Protein AF-A0A933NEB9-F1 (afdb_monomer)

Solvent-accessible surface area (backbone atoms only — not comparable to full-atom values): 10317 Å² total; per-residue (Å²): 133,80,69,82,83,65,54,50,50,36,37,42,33,37,41,67,60,67,25,75,85,42,69,72,54,5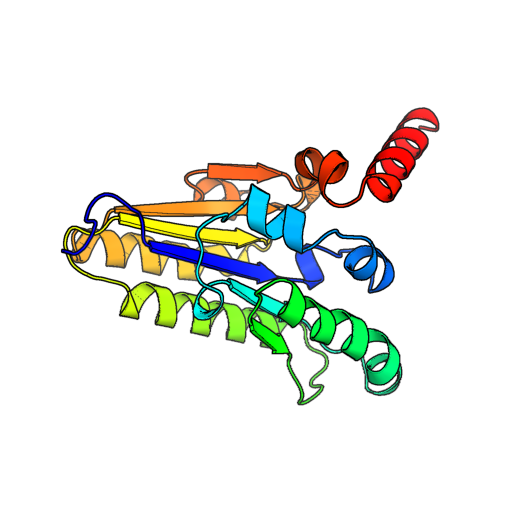0,64,57,40,40,54,49,56,46,42,48,74,76,45,69,85,45,51,39,95,37,24,39,36,41,37,77,50,56,66,81,87,44,36,81,68,48,46,63,58,53,59,54,41,43,82,51,45,32,41,76,45,63,55,83,82,62,77,82,48,73,66,60,52,52,51,50,51,50,52,50,53,50,51,58,53,58,74,65,66,48,70,73,39,42,32,36,43,34,39,32,44,21,60,53,80,56,38,62,62,49,52,53,48,52,58,48,26,60,76,50,55,29,52,71,42,38,33,35,29,21,41,76,92,56,45,30,71,67,35,58,72,69,35,78,39,79,44,46,46,75,78,44,26,68,74,24,24,50,68,60,36,54,56,53,53,55,60,62,74,77,108

Sequence (187 aa):
MHDDNNPTLLLFVDIPNVGGRGITDIERINWSTFKQKLAPSCPTRHCRVYCTLPKQYYFKEAWPIYANLTVNGFTVVCDREGFGKSKDIDNLMITDLLDDTIVGFDSGKKMTLIIVSGDRDFTAPLRVLKAKAERHQIQLKIKVVSWKEQLSKVLKEMADEIVYLDTLLKFIDPTGYELSKNKKKNK

Radius of gyration: 16.81 Å; Cα contacts (8 Å, |Δi|>4): 295; chains: 1; bounding box: 44×41×48 Å

Foldseek 3Di:
DPPLPDAQEAAEEECCQLQVPDQVSLQLFPLLLVCCVQPVPHALVRAEYQDEQAAPVCNVVRVVSQVCNVVSSHDYHYDPVRPVDSVVSVVVSLVCLLVVLVVPLDASGEHEYEYEHQDPVSLVSLVVSVVVCVVRNYHYAYEYEGAPVSHDPSVVVSHPHYHYVLVCCCPTRVPVNVVVVVVVVVD

Structure (mmCIF, N/CA/C/O backbone):
data_AF-A0A933NEB9-F1
#
_entry.id   AF-A0A933NEB9-F1
#
loop_
_atom_site.group_PDB
_atom_site.id
_atom_site.type_symbol
_atom_site.label_atom_id
_atom_site.label_alt_id
_atom_site.label_comp_id
_atom_site.label_asym_id
_atom_site.label_entity_id
_atom_site.label_seq_id
_atom_site.pdbx_PDB_ins_code
_atom_site.Cartn_x
_atom_site.Cartn_y
_atom_site.Cartn_z
_atom_site.occupancy
_atom_site.B_iso_or_equiv
_atom_site.auth_seq_id
_atom_site.auth_comp_id
_atom_site.auth_asym_id
_atom_site.auth_atom_id
_atom_site.pdbx_PDB_model_num
ATOM 1 N N . MET A 1 1 ? -6.734 -21.383 19.744 1.00 37.47 1 MET A N 1
ATOM 2 C CA . MET A 1 1 ? -6.352 -20.148 20.458 1.00 37.47 1 MET A CA 1
ATOM 3 C C . MET A 1 1 ? -6.102 -19.089 19.402 1.00 37.47 1 MET A C 1
ATOM 5 O O . MET A 1 1 ? -5.134 -19.221 18.665 1.00 37.47 1 MET A O 1
ATOM 9 N N . HIS A 1 2 ? -7.032 -18.148 19.225 1.00 42.78 2 HIS A N 1
ATOM 10 C CA . HIS A 1 2 ? -6.803 -16.994 18.359 1.00 42.78 2 HIS A CA 1
ATOM 11 C C . HIS A 1 2 ? -5.904 -16.022 19.122 1.00 42.78 2 HIS A C 1
ATOM 13 O O . HIS A 1 2 ? -6.160 -15.719 20.282 1.00 42.78 2 HIS A O 1
ATOM 19 N N . ASP A 1 3 ? -4.794 -15.638 18.506 1.00 47.75 3 ASP A N 1
ATOM 20 C CA . ASP A 1 3 ? -3.855 -14.680 19.073 1.00 47.75 3 ASP A CA 1
ATOM 21 C C . ASP A 1 3 ? -4.452 -13.274 18.925 1.00 47.75 3 ASP A C 1
ATOM 23 O O . ASP A 1 3 ? -4.198 -12.572 17.946 1.00 47.75 3 ASP A O 1
ATOM 27 N N . ASP A 1 4 ? -5.309 -12.896 19.876 1.00 53.56 4 ASP A N 1
ATOM 28 C CA . ASP A 1 4 ? -6.059 -11.629 19.894 1.00 53.56 4 ASP A CA 1
ATOM 29 C C . ASP A 1 4 ? -5.155 -10.378 19.974 1.00 53.56 4 ASP A C 1
ATOM 31 O O . ASP A 1 4 ? -5.634 -9.244 19.920 1.00 53.56 4 ASP A O 1
ATOM 35 N N . ASN A 1 5 ? -3.832 -10.557 20.061 1.00 60.47 5 ASN A N 1
ATOM 36 C CA . ASN A 1 5 ? -2.862 -9.467 20.115 1.00 60.47 5 ASN A CA 1
ATOM 37 C C . ASN A 1 5 ? -2.246 -9.088 18.765 1.00 60.47 5 ASN A C 1
ATOM 39 O O . ASN A 1 5 ? -1.689 -7.990 18.661 1.00 60.47 5 ASN A O 1
ATOM 43 N N . ASN A 1 6 ? -2.347 -9.932 17.734 1.00 68.25 6 ASN A N 1
ATOM 44 C CA . ASN A 1 6 ? -1.745 -9.636 16.436 1.00 68.25 6 ASN A CA 1
ATOM 45 C C . ASN A 1 6 ? -2.755 -8.957 15.494 1.00 68.25 6 ASN A C 1
ATOM 47 O O . ASN A 1 6 ? -3.802 -9.535 15.193 1.00 68.25 6 ASN A O 1
ATOM 51 N N . PRO A 1 7 ? -2.474 -7.731 15.006 1.00 80.44 7 PRO A N 1
ATOM 52 C CA . PRO A 1 7 ? -3.399 -7.035 14.127 1.00 80.44 7 PRO A CA 1
ATOM 53 C C . PRO A 1 7 ? -3.537 -7.773 12.794 1.00 80.44 7 PRO A C 1
ATOM 55 O O . PRO A 1 7 ? -2.548 -8.229 12.216 1.00 80.44 7 PRO A O 1
ATOM 58 N N . THR A 1 8 ? -4.756 -7.820 12.256 1.00 87.69 8 THR A N 1
ATOM 59 C CA . THR A 1 8 ? -4.964 -8.254 10.870 1.00 87.69 8 THR A CA 1
ATOM 60 C C . THR A 1 8 ? -4.276 -7.255 9.949 1.00 87.69 8 THR A C 1
ATOM 62 O O . THR A 1 8 ? -4.598 -6.069 9.969 1.00 87.69 8 THR A O 1
ATOM 65 N N . LEU A 1 9 ? -3.307 -7.724 9.165 1.00 90.62 9 LEU A N 1
ATOM 66 C CA . LEU A 1 9 ? -2.589 -6.902 8.198 1.00 90.62 9 LEU A CA 1
ATOM 67 C C . LEU A 1 9 ? -3.216 -7.066 6.818 1.00 90.62 9 LEU A C 1
ATOM 69 O O . LEU A 1 9 ? -3.442 -8.195 6.376 1.00 90.62 9 LEU A O 1
ATOM 73 N N . LEU A 1 10 ? -3.444 -5.936 6.155 1.00 93.62 10 LEU A N 1
ATOM 74 C CA . LEU A 1 10 ? -3.826 -5.851 4.752 1.00 93.62 10 LEU A CA 1
ATOM 75 C C . LEU A 1 10 ? -2.845 -4.916 4.040 1.00 93.62 10 LEU A C 1
ATOM 77 O O . LEU A 1 10 ? -2.546 -3.836 4.547 1.00 93.62 10 LEU A O 1
ATOM 81 N N . LEU A 1 11 ? -2.323 -5.328 2.889 1.00 96.19 11 LEU A N 1
ATOM 82 C CA . LEU A 1 11 ? -1.369 -4.573 2.081 1.00 96.19 11 LEU A CA 1
ATOM 83 C C . LEU A 1 11 ? -1.883 -4.478 0.645 1.00 96.19 11 LEU A C 1
ATOM 85 O O . LEU A 1 11 ? -1.942 -5.485 -0.057 1.00 96.19 11 LEU A O 1
ATOM 89 N N . PHE A 1 12 ? -2.181 -3.259 0.210 1.00 96.62 12 PHE A N 1
ATOM 90 C CA . PHE A 1 12 ? -2.600 -2.943 -1.151 1.00 96.62 12 PHE A CA 1
ATOM 91 C C . PHE A 1 12 ? -1.550 -2.048 -1.799 1.00 96.62 12 PHE A C 1
ATOM 93 O O . PHE A 1 12 ? -1.219 -0.987 -1.267 1.00 96.62 12 PHE A O 1
ATOM 100 N N . VAL A 1 13 ? -1.003 -2.487 -2.928 1.00 95.31 13 VAL A N 1
ATOM 101 C CA . VAL A 1 13 ? 0.083 -1.796 -3.624 1.00 95.31 13 VAL A CA 1
ATOM 102 C C . VAL A 1 13 ? -0.379 -1.341 -4.996 1.00 95.31 13 VAL A C 1
ATOM 104 O O . VAL A 1 13 ? -0.668 -2.166 -5.855 1.00 95.31 13 VAL A O 1
ATOM 107 N N . ASP A 1 14 ? -0.374 -0.035 -5.212 1.00 92.00 14 ASP A N 1
ATOM 108 C CA . ASP A 1 14 ? -0.658 0.597 -6.494 1.00 92.00 14 ASP A CA 1
ATOM 109 C C . ASP A 1 14 ? 0.653 0.725 -7.285 1.00 92.00 14 ASP A C 1
ATOM 111 O O . ASP A 1 14 ? 1.472 1.622 -7.062 1.00 92.00 14 ASP A O 1
ATOM 115 N N . ILE A 1 15 ? 0.913 -0.244 -8.167 1.00 89.06 15 ILE A N 1
ATOM 116 C CA . ILE A 1 15 ? 2.183 -0.344 -8.895 1.00 89.06 15 ILE A CA 1
ATOM 117 C C . ILE A 1 15 ? 2.476 0.904 -9.748 1.00 89.06 15 ILE A C 1
ATOM 119 O O . ILE A 1 15 ? 3.625 1.358 -9.702 1.00 89.06 15 ILE A O 1
ATOM 123 N N . PRO A 1 16 ? 1.511 1.500 -10.479 1.00 83.88 16 PRO A N 1
ATOM 124 C CA . PRO A 1 16 ? 1.712 2.780 -11.162 1.00 83.88 16 PRO A CA 1
ATOM 125 C C . PRO A 1 16 ? 2.257 3.898 -10.263 1.00 83.88 16 PRO A C 1
ATOM 127 O O . PRO A 1 16 ? 3.164 4.625 -10.677 1.00 83.88 16 PRO A O 1
ATOM 130 N N . ASN A 1 17 ? 1.763 4.003 -9.026 1.00 83.06 17 ASN A N 1
ATOM 131 C CA . ASN A 1 17 ? 2.212 5.014 -8.063 1.00 83.06 17 ASN A CA 1
ATOM 132 C C . ASN A 1 17 ? 3.506 4.632 -7.316 1.00 83.06 17 ASN A C 1
ATOM 134 O O . ASN A 1 17 ? 4.169 5.491 -6.735 1.00 83.06 17 ASN A O 1
ATOM 138 N N . VAL A 1 18 ? 3.935 3.367 -7.359 1.00 81.88 18 VAL A N 1
ATOM 139 C CA . VAL A 1 18 ? 5.242 2.939 -6.824 1.00 81.88 18 VAL A CA 1
ATOM 140 C C . VAL A 1 18 ? 6.344 3.088 -7.865 1.00 81.88 18 VAL A C 1
ATOM 142 O O . VAL A 1 18 ? 7.371 3.715 -7.607 1.00 81.88 18 VAL A O 1
ATOM 145 N N . GLY A 1 19 ? 6.134 2.525 -9.050 1.00 67.44 19 GLY A N 1
ATOM 146 C CA . GLY A 1 19 ? 7.122 2.417 -10.116 1.00 67.44 19 GLY A CA 1
ATOM 147 C C . GLY A 1 19 ? 7.123 3.597 -11.075 1.00 67.44 19 GLY A C 1
ATOM 148 O O . GLY A 1 19 ? 7.352 3.365 -12.256 1.00 67.44 19 GLY A O 1
ATOM 149 N N . GLY A 1 20 ? 6.842 4.819 -10.598 1.00 58.81 20 GLY A N 1
ATOM 150 C CA . GLY A 1 20 ? 6.491 6.039 -11.353 1.00 58.81 20 GLY A CA 1
ATOM 151 C C . GLY A 1 20 ? 7.429 6.530 -12.476 1.00 58.81 20 GLY A C 1
ATOM 152 O O . GLY A 1 20 ? 7.393 7.708 -12.824 1.00 58.81 20 GLY A O 1
ATOM 153 N N . ARG A 1 21 ? 8.289 5.676 -13.042 1.00 58.12 21 ARG A N 1
ATOM 154 C CA . ARG A 1 21 ? 9.118 5.904 -14.237 1.00 58.12 21 ARG A CA 1
ATOM 155 C C . ARG A 1 21 ? 9.131 4.725 -15.222 1.00 58.12 21 ARG A C 1
ATOM 157 O O . ARG A 1 21 ? 9.853 4.792 -16.212 1.00 58.12 21 ARG A O 1
ATOM 164 N N . GLY A 1 22 ? 8.341 3.674 -14.984 1.00 71.44 22 GLY A N 1
ATOM 165 C CA . GLY A 1 22 ? 8.155 2.556 -15.911 1.00 71.44 22 GLY A CA 1
ATOM 166 C C . GLY A 1 22 ? 8.569 1.192 -15.357 1.00 71.44 22 GLY A C 1
ATOM 167 O O . GLY A 1 22 ? 8.975 1.040 -14.208 1.00 71.44 22 GLY A O 1
ATOM 168 N N . ILE A 1 23 ? 8.461 0.182 -16.219 1.00 79.12 23 ILE A N 1
ATOM 169 C CA . ILE A 1 23 ? 8.641 -1.239 -15.893 1.00 79.12 23 ILE A CA 1
ATOM 170 C C . ILE A 1 23 ? 10.032 -1.546 -15.309 1.00 79.12 23 ILE A C 1
ATOM 172 O O . ILE A 1 23 ? 10.140 -2.323 -14.365 1.00 79.12 23 ILE A O 1
ATOM 1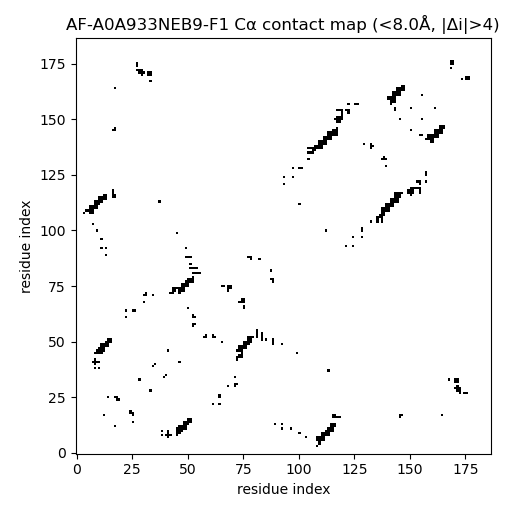76 N N . THR A 1 24 ? 11.085 -0.882 -15.790 1.00 80.75 24 THR A N 1
ATOM 177 C CA . THR A 1 24 ? 12.458 -1.072 -15.291 1.00 80.75 24 THR A CA 1
ATOM 178 C C . THR A 1 24 ? 12.611 -0.686 -13.819 1.00 80.75 24 THR A C 1
ATOM 180 O O . THR A 1 24 ? 13.398 -1.291 -13.100 1.00 80.75 24 THR A O 1
ATOM 183 N N . ASP A 1 25 ? 11.873 0.316 -13.339 1.00 80.38 25 ASP A N 1
ATOM 184 C CA . ASP A 1 25 ? 11.923 0.702 -11.925 1.00 80.38 25 ASP A CA 1
ATOM 185 C C . ASP A 1 25 ? 11.245 -0.356 -11.048 1.00 80.38 25 ASP A C 1
ATOM 187 O O . ASP A 1 25 ? 11.739 -0.674 -9.970 1.00 80.38 25 ASP A O 1
ATOM 191 N N . ILE A 1 26 ? 10.158 -0.949 -11.544 1.00 86.12 26 ILE A N 1
ATOM 192 C CA . ILE A 1 26 ? 9.431 -2.037 -10.879 1.00 86.12 26 ILE A CA 1
ATOM 193 C C . ILE A 1 26 ? 10.314 -3.285 -10.790 1.00 86.12 26 ILE A C 1
ATOM 195 O O . ILE A 1 26 ? 10.355 -3.927 -9.746 1.00 86.12 26 ILE A O 1
ATOM 199 N N . GLU A 1 27 ? 11.050 -3.607 -11.853 1.00 87.31 27 GLU A N 1
ATOM 200 C CA . GLU A 1 27 ? 11.962 -4.753 -11.894 1.00 87.31 27 GLU A CA 1
ATOM 201 C C . GLU A 1 27 ? 13.132 -4.623 -10.907 1.00 87.31 27 GLU A C 1
ATOM 203 O O . GLU A 1 27 ? 13.530 -5.609 -10.288 1.00 87.31 27 GLU A O 1
ATOM 208 N N . ARG A 1 28 ? 13.665 -3.409 -10.713 1.00 87.75 28 ARG A N 1
ATOM 209 C CA . ARG A 1 28 ? 14.776 -3.177 -9.773 1.00 87.75 28 ARG A CA 1
ATOM 210 C C . ARG A 1 28 ? 14.377 -3.298 -8.305 1.00 87.75 28 ARG A C 1
ATOM 212 O O . ARG A 1 28 ? 15.245 -3.545 -7.468 1.00 87.75 28 ARG A O 1
ATOM 219 N N . ILE A 1 29 ? 13.102 -3.093 -7.974 1.00 90.38 29 ILE A N 1
ATOM 220 C CA . ILE A 1 29 ? 12.637 -3.169 -6.589 1.00 90.38 29 ILE A CA 1
ATOM 221 C C . ILE A 1 29 ? 12.753 -4.613 -6.083 1.00 90.38 29 ILE A C 1
ATOM 223 O O . ILE A 1 29 ? 12.178 -5.552 -6.627 1.00 90.38 29 ILE A O 1
ATOM 227 N N . ASN A 1 30 ? 13.443 -4.791 -4.961 1.00 93.31 30 ASN A N 1
ATOM 228 C CA . ASN A 1 30 ? 13.426 -6.016 -4.180 1.00 93.31 30 ASN A CA 1
ATOM 229 C C . ASN A 1 30 ? 12.085 -6.127 -3.437 1.00 93.31 30 ASN A C 1
ATOM 231 O O . ASN A 1 30 ? 11.933 -5.668 -2.300 1.00 93.31 30 ASN A O 1
ATOM 235 N N . TRP A 1 31 ? 11.104 -6.740 -4.099 1.00 93.12 31 TRP A N 1
ATOM 236 C CA . TRP A 1 31 ? 9.726 -6.867 -3.616 1.00 93.12 31 TRP A CA 1
ATOM 237 C C . TRP A 1 31 ? 9.581 -7.715 -2.349 1.00 93.12 31 TRP A C 1
ATOM 239 O O . TRP A 1 31 ? 8.717 -7.427 -1.520 1.00 93.12 31 TRP A O 1
ATOM 249 N N . SER A 1 32 ? 10.456 -8.701 -2.141 1.00 93.06 32 SER A N 1
ATOM 250 C CA . SER A 1 32 ? 10.513 -9.460 -0.886 1.00 93.06 32 SER A CA 1
ATOM 251 C C . SER A 1 32 ? 10.909 -8.559 0.290 1.00 93.06 32 SER A C 1
ATOM 253 O O . SER A 1 32 ? 10.195 -8.482 1.292 1.00 93.06 32 SER A O 1
ATOM 255 N N . THR A 1 33 ? 11.984 -7.776 0.139 1.00 94.25 33 THR A N 1
ATOM 256 C CA . THR A 1 33 ? 12.427 -6.813 1.165 1.00 94.25 33 THR A CA 1
ATOM 257 C C . THR A 1 33 ? 11.390 -5.713 1.373 1.00 94.25 33 THR A C 1
ATOM 259 O O . THR A 1 33 ? 11.123 -5.316 2.508 1.00 94.25 33 THR A O 1
ATOM 262 N N . PHE A 1 34 ? 10.765 -5.242 0.291 1.00 94.50 34 PHE A N 1
ATOM 263 C CA . PHE A 1 34 ? 9.667 -4.283 0.341 1.00 94.50 34 PHE A CA 1
ATOM 264 C C . PHE A 1 34 ? 8.514 -4.792 1.216 1.00 94.50 34 PHE A C 1
ATOM 266 O O . PHE A 1 34 ? 8.130 -4.125 2.182 1.00 94.50 34 PHE A O 1
ATOM 273 N N . LYS A 1 35 ? 8.025 -6.010 0.945 1.00 94.06 35 LYS A N 1
ATOM 274 C CA . LYS A 1 35 ? 6.985 -6.661 1.749 1.00 94.06 35 LYS A CA 1
ATOM 275 C C . LYS A 1 35 ? 7.432 -6.838 3.197 1.00 94.06 35 LYS A C 1
ATOM 277 O O . LYS A 1 35 ? 6.690 -6.477 4.103 1.00 94.06 35 LYS A O 1
ATOM 282 N N . GLN A 1 36 ? 8.647 -7.329 3.431 1.00 93.31 36 GLN A N 1
ATOM 283 C CA . GLN A 1 36 ? 9.168 -7.573 4.777 1.00 93.31 36 GLN A CA 1
ATOM 284 C C . GLN A 1 36 ? 9.265 -6.289 5.615 1.00 93.31 36 GLN A C 1
ATOM 286 O O . GLN A 1 36 ? 8.999 -6.310 6.814 1.00 93.31 36 GLN A O 1
ATOM 291 N N . LYS A 1 37 ? 9.631 -5.157 5.004 1.00 93.44 37 LYS A N 1
ATOM 292 C CA . LYS A 1 37 ? 9.729 -3.864 5.699 1.00 93.44 37 LYS A CA 1
ATOM 293 C C . LYS A 1 37 ? 8.368 -3.256 6.025 1.00 93.44 37 LYS A C 1
ATOM 295 O O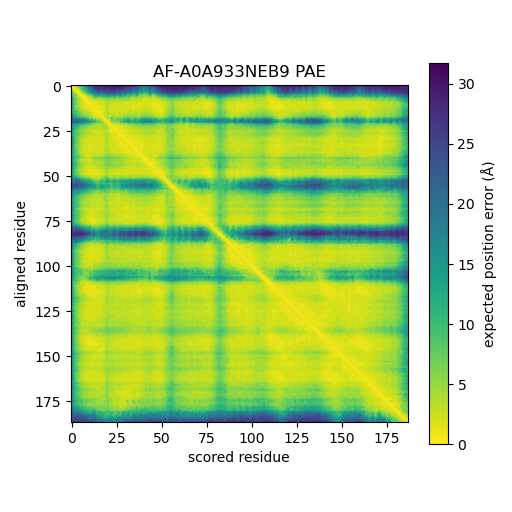 . LYS A 1 37 ? 8.258 -2.540 7.019 1.00 93.44 37 LYS A O 1
ATOM 300 N N . LEU A 1 38 ? 7.360 -3.499 5.192 1.00 93.25 38 LEU A N 1
ATOM 301 C CA . LEU A 1 38 ? 6.032 -2.914 5.371 1.00 93.25 38 LEU A CA 1
ATOM 302 C C . LEU A 1 38 ? 5.094 -3.807 6.183 1.00 93.25 38 LEU A C 1
ATOM 304 O O . LEU A 1 38 ? 4.373 -3.300 7.038 1.00 93.25 38 LEU A O 1
ATOM 308 N N . ALA A 1 39 ? 5.106 -5.110 5.912 1.00 92.00 39 ALA A N 1
ATOM 309 C CA . ALA A 1 39 ? 4.102 -6.063 6.366 1.00 92.00 39 ALA A CA 1
ATOM 310 C C . ALA A 1 39 ? 4.699 -7.487 6.549 1.00 92.00 39 ALA A C 1
ATOM 312 O O . ALA A 1 39 ? 4.274 -8.425 5.869 1.00 92.00 39 ALA A O 1
ATOM 313 N N . PRO A 1 40 ? 5.681 -7.684 7.457 1.00 88.62 40 PRO A N 1
ATOM 314 C CA . PRO A 1 40 ? 6.473 -8.921 7.561 1.00 88.62 40 PRO A CA 1
ATOM 315 C C . PRO A 1 40 ? 5.652 -10.185 7.851 1.00 88.62 40 PRO A C 1
ATOM 317 O O . PRO A 1 40 ? 6.028 -11.264 7.404 1.00 88.62 40 PRO A O 1
ATOM 320 N N . SER A 1 41 ? 4.522 -10.049 8.548 1.00 86.75 41 SER A N 1
ATOM 321 C CA . SER A 1 41 ? 3.638 -11.165 8.915 1.00 86.75 41 SER A CA 1
ATOM 322 C C . SER A 1 41 ? 2.337 -11.190 8.108 1.00 86.75 41 SER A C 1
ATOM 324 O O . SER A 1 41 ? 1.396 -11.887 8.480 1.00 86.75 41 SER A O 1
ATOM 326 N N . CYS A 1 42 ? 2.238 -10.402 7.033 1.00 86.00 42 CYS A N 1
ATOM 327 C CA . CYS A 1 42 ? 1.005 -10.304 6.260 1.00 86.00 42 CYS A CA 1
ATOM 328 C C . CYS A 1 42 ? 0.821 -11.537 5.352 1.00 86.00 42 CYS A C 1
ATOM 330 O O . CYS A 1 42 ? 1.686 -11.813 4.505 1.00 86.00 42 CYS A O 1
ATOM 332 N N . PRO A 1 43 ? -0.294 -12.285 5.491 1.00 85.88 43 PRO A N 1
ATOM 333 C CA . PRO A 1 43 ? -0.587 -13.425 4.629 1.00 85.88 43 PRO A CA 1
ATOM 334 C C . PRO A 1 43 ? -0.654 -13.016 3.154 1.00 85.88 43 PRO A C 1
ATOM 336 O O . PRO A 1 43 ? -1.163 -11.949 2.822 1.00 85.88 43 PRO A O 1
ATOM 339 N N . THR A 1 44 ? -0.211 -13.890 2.245 1.00 83.69 44 THR A N 1
ATOM 340 C CA . THR A 1 44 ? -0.210 -13.622 0.790 1.00 83.69 44 THR A CA 1
ATOM 341 C C . THR A 1 44 ? -1.580 -13.211 0.246 1.00 83.69 44 THR A C 1
ATOM 343 O O . THR A 1 44 ? -1.663 -12.304 -0.578 1.00 83.69 44 THR A O 1
ATOM 346 N N . ARG A 1 45 ? -2.667 -13.810 0.754 1.00 83.44 45 ARG A N 1
ATOM 347 C CA . ARG A 1 45 ? -4.045 -13.459 0.358 1.00 83.44 45 ARG A CA 1
ATOM 348 C C . ARG A 1 45 ? -4.443 -12.011 0.678 1.00 83.44 45 ARG A C 1
ATOM 350 O O . ARG A 1 45 ? -5.371 -11.494 0.072 1.00 83.44 45 ARG A O 1
ATOM 357 N N . HIS A 1 46 ? -3.742 -11.377 1.617 1.00 88.75 46 HIS A N 1
ATOM 358 C CA . HIS A 1 46 ? -3.953 -9.995 2.046 1.00 88.75 46 HIS A CA 1
ATOM 359 C C . HIS A 1 46 ? -2.860 -9.049 1.518 1.00 88.75 46 HIS A C 1
ATOM 361 O O . HIS A 1 46 ? -2.802 -7.893 1.921 1.00 88.75 46 HIS A O 1
ATOM 367 N N . CYS A 1 47 ? -1.957 -9.535 0.659 1.00 93.19 47 CYS A N 1
ATOM 368 C CA . CYS A 1 47 ? -0.925 -8.736 0.004 1.00 93.19 47 CYS A CA 1
ATOM 369 C C . CYS A 1 47 ? -1.251 -8.654 -1.482 1.00 93.19 47 CYS A C 1
ATOM 371 O O . CYS A 1 47 ? -0.897 -9.564 -2.229 1.00 93.19 47 CYS A O 1
ATOM 373 N N . ARG A 1 48 ? -1.925 -7.594 -1.918 1.00 94.88 48 ARG A N 1
ATOM 374 C CA . ARG A 1 48 ? -2.334 -7.414 -3.312 1.00 94.88 48 ARG A CA 1
ATOM 375 C C . ARG A 1 48 ? -1.509 -6.327 -3.985 1.00 94.88 48 ARG A C 1
ATOM 377 O O . ARG A 1 48 ? -1.261 -5.274 -3.401 1.00 94.88 48 ARG A O 1
ATOM 384 N N . VAL A 1 49 ? -1.077 -6.602 -5.211 1.00 93.69 49 VAL A N 1
ATOM 385 C CA . VAL A 1 49 ? -0.427 -5.631 -6.099 1.00 93.69 49 VAL A CA 1
ATOM 386 C C . VAL A 1 49 ? -1.323 -5.409 -7.305 1.00 93.69 49 VAL A C 1
ATOM 388 O O . VAL A 1 49 ? -1.781 -6.367 -7.925 1.00 93.69 49 VAL A O 1
ATOM 391 N N . TYR A 1 50 ? -1.571 -4.145 -7.610 1.00 91.31 50 TYR A N 1
ATOM 392 C CA . TYR A 1 50 ? -2.473 -3.694 -8.654 1.00 91.31 50 TYR A CA 1
ATOM 393 C C . TYR A 1 50 ? -1.645 -3.091 -9.772 1.00 91.31 50 TYR A C 1
ATOM 395 O O . TYR A 1 50 ? -0.975 -2.075 -9.579 1.00 91.31 50 TYR A O 1
ATOM 403 N N . CYS A 1 51 ? -1.664 -3.740 -10.931 1.00 86.56 51 CYS A N 1
ATOM 404 C CA . CYS A 1 51 ? -0.893 -3.322 -12.091 1.00 86.56 51 CYS A CA 1
ATOM 405 C C . CYS A 1 51 ? -1.829 -2.924 -13.230 1.00 86.56 51 CYS A C 1
ATOM 407 O O . CYS A 1 51 ? -2.802 -3.619 -13.529 1.00 86.56 51 CYS A O 1
ATOM 409 N N . THR A 1 52 ? -1.482 -1.853 -13.937 1.00 78.38 52 THR A N 1
ATOM 410 C CA . THR A 1 52 ? -2.051 -1.578 -15.255 1.00 78.38 52 THR A CA 1
ATOM 411 C C . THR A 1 52 ? -1.238 -2.321 -16.303 1.00 78.38 52 THR A C 1
ATOM 413 O O . THR A 1 52 ? -0.008 -2.248 -16.320 1.00 78.38 52 THR A O 1
ATOM 416 N N . LEU A 1 53 ? -1.910 -3.051 -17.194 1.00 68.62 53 LEU A N 1
ATOM 417 C CA . LEU A 1 53 ? -1.226 -3.568 -18.368 1.00 68.62 53 LEU A CA 1
ATOM 418 C C . LEU A 1 53 ? -1.078 -2.424 -19.380 1.00 68.62 53 LEU A C 1
ATOM 420 O O . LEU A 1 53 ? -2.071 -1.790 -19.748 1.00 68.62 53 LEU A O 1
ATOM 424 N N . PRO A 1 54 ? 0.146 -2.128 -19.841 1.00 61.88 54 PRO A N 1
ATOM 425 C CA . PRO A 1 54 ? 0.329 -1.204 -20.950 1.00 61.88 54 PRO A CA 1
ATOM 426 C C . PRO A 1 54 ? -0.319 -1.782 -22.223 1.00 61.88 54 PRO A C 1
ATOM 428 O O . PRO A 1 54 ? -0.611 -2.977 -22.292 1.00 61.88 54 PRO A O 1
ATOM 431 N N . LYS A 1 55 ? -0.559 -0.934 -23.239 1.00 60.69 55 LYS A N 1
ATOM 432 C CA . LYS A 1 55 ? -1.143 -1.338 -24.539 1.00 60.69 55 LYS A CA 1
ATOM 433 C C . LYS A 1 55 ? -0.553 -2.674 -25.024 1.00 60.69 55 LYS A C 1
ATOM 435 O O . LYS A 1 55 ? 0.634 -2.906 -24.821 1.00 60.69 55 LYS A O 1
ATOM 440 N N . GLN A 1 56 ? -1.352 -3.503 -25.708 1.00 55.56 56 GLN A N 1
ATOM 441 C CA . GLN A 1 56 ? -1.056 -4.911 -26.061 1.00 55.56 56 GLN A CA 1
ATOM 442 C C . GLN A 1 56 ? 0.404 -5.233 -26.453 1.00 55.56 56 GLN A C 1
ATOM 444 O O . GLN A 1 56 ? 0.904 -6.303 -26.118 1.00 55.56 56 GLN A O 1
AT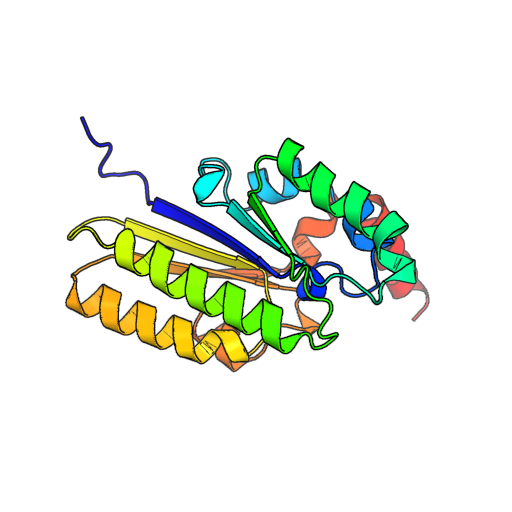OM 449 N N . TYR A 1 57 ? 1.111 -4.324 -27.129 1.00 51.31 57 TYR A N 1
ATOM 450 C CA . TYR A 1 57 ? 2.503 -4.503 -27.550 1.00 51.31 57 TYR A CA 1
ATOM 451 C C . TYR A 1 57 ? 3.534 -4.519 -26.406 1.00 51.31 57 TYR A C 1
ATOM 453 O O . TYR A 1 57 ? 4.568 -5.160 -26.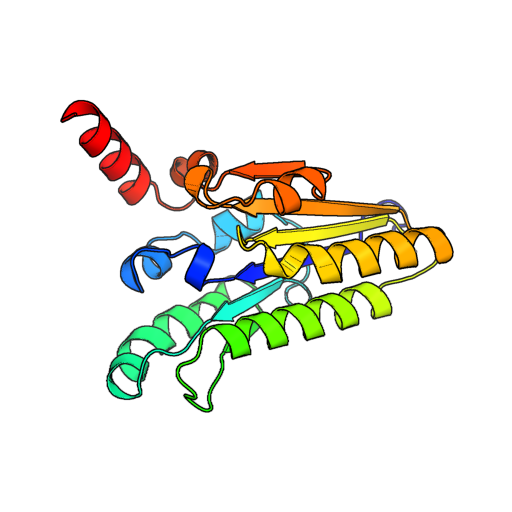547 1.00 51.31 57 TYR A O 1
ATOM 461 N N . TYR A 1 58 ? 3.240 -3.914 -25.256 1.00 64.62 58 TYR A N 1
ATOM 462 C CA . TYR A 1 58 ? 4.104 -3.940 -24.068 1.00 64.62 58 TYR A CA 1
ATOM 463 C C . TYR A 1 58 ? 3.757 -5.072 -23.087 1.00 64.62 58 TYR A C 1
ATOM 465 O O . TYR A 1 58 ? 4.466 -5.283 -22.103 1.00 64.62 58 TYR A O 1
ATOM 473 N N . PHE A 1 59 ? 2.676 -5.824 -23.332 1.00 70.81 59 PHE A N 1
ATOM 474 C CA . PHE A 1 59 ? 2.241 -6.903 -22.440 1.00 70.81 59 PHE A CA 1
ATOM 475 C C . PHE A 1 59 ? 3.318 -7.981 -22.261 1.00 70.81 59 PHE A C 1
ATOM 477 O O . PHE A 1 59 ? 3.578 -8.413 -21.140 1.00 70.81 59 PHE A O 1
ATOM 484 N N . LYS A 1 60 ? 3.973 -8.390 -23.358 1.00 74.88 60 LYS A N 1
ATOM 485 C CA . LYS A 1 60 ? 5.012 -9.434 -23.339 1.00 74.88 60 LYS A CA 1
ATOM 486 C C . LYS A 1 60 ? 6.225 -9.052 -22.487 1.00 74.88 60 LYS A C 1
ATOM 488 O O . LYS A 1 60 ? 6.881 -9.939 -21.954 1.00 74.88 60 LYS A O 1
ATOM 493 N N . GLU A 1 61 ? 6.497 -7.758 -22.354 1.00 78.88 61 GLU A N 1
ATOM 494 C CA . GLU A 1 61 ? 7.611 -7.224 -21.568 1.00 78.88 61 GLU A CA 1
ATOM 495 C C . GLU A 1 61 ? 7.207 -7.004 -20.103 1.00 78.88 61 GLU A C 1
ATOM 497 O O . GLU A 1 61 ? 7.959 -7.337 -19.192 1.00 78.88 61 GLU A O 1
ATOM 502 N N . ALA A 1 62 ? 5.993 -6.497 -19.859 1.00 80.25 62 ALA A N 1
ATOM 503 C CA . ALA A 1 62 ? 5.511 -6.170 -18.517 1.00 80.25 62 ALA A CA 1
ATOM 504 C C . ALA A 1 62 ? 5.078 -7.403 -17.706 1.00 80.25 62 ALA A C 1
ATOM 506 O O . ALA A 1 62 ? 5.325 -7.484 -16.501 1.00 80.25 62 ALA A O 1
ATOM 507 N N . TRP A 1 63 ? 4.411 -8.366 -18.352 1.00 84.81 63 TRP A N 1
ATOM 508 C CA . TRP A 1 63 ? 3.788 -9.492 -17.657 1.00 84.81 63 TRP A CA 1
ATOM 509 C C . TRP A 1 63 ? 4.778 -10.380 -16.894 1.00 84.81 63 TRP A C 1
ATOM 511 O O . TRP A 1 63 ? 4.472 -10.700 -15.748 1.00 84.81 63 TRP A O 1
ATOM 521 N N . PRO A 1 64 ? 5.957 -10.753 -17.433 1.00 87.88 64 PRO A N 1
ATOM 522 C CA . PRO A 1 64 ? 6.932 -11.538 -16.674 1.00 87.88 64 PRO A CA 1
ATOM 523 C C . PRO A 1 64 ? 7.341 -10.868 -15.357 1.00 87.88 64 PRO A C 1
ATOM 525 O O . PRO A 1 64 ? 7.472 -11.542 -14.336 1.00 87.88 64 PRO A O 1
ATOM 528 N N . ILE A 1 65 ? 7.467 -9.539 -15.358 1.00 87.19 65 ILE A N 1
ATOM 529 C CA . ILE A 1 65 ? 7.836 -8.758 -14.172 1.00 87.19 65 ILE A CA 1
ATOM 530 C C . ILE A 1 65 ? 6.703 -8.781 -13.145 1.00 87.19 65 ILE A C 1
ATOM 532 O O . ILE A 1 65 ? 6.949 -9.067 -11.974 1.00 87.19 65 ILE A O 1
ATOM 536 N N . TYR A 1 66 ? 5.455 -8.565 -13.572 1.00 88.00 66 TYR A N 1
ATOM 537 C CA . TYR A 1 66 ? 4.298 -8.647 -12.675 1.00 88.00 66 TYR A CA 1
ATOM 538 C C . TYR A 1 66 ? 4.061 -10.063 -12.151 1.00 88.00 66 TYR A C 1
ATOM 540 O O . TYR A 1 66 ? 3.848 -10.243 -10.956 1.00 88.00 66 TYR A O 1
ATOM 548 N N . ALA A 1 67 ? 4.158 -11.082 -13.006 1.00 87.31 67 ALA A N 1
ATOM 549 C CA . ALA A 1 67 ? 3.998 -12.478 -12.616 1.00 87.31 67 ALA A CA 1
ATOM 550 C C . ALA A 1 67 ? 5.028 -12.889 -11.551 1.00 87.31 67 ALA A C 1
ATOM 552 O O . ALA A 1 67 ? 4.682 -13.600 -10.605 1.00 87.31 67 ALA A O 1
ATOM 553 N N . ASN A 1 68 ? 6.261 -12.381 -11.637 1.00 89.50 68 ASN A N 1
ATOM 554 C CA . ASN A 1 68 ? 7.312 -12.662 -10.660 1.00 89.50 68 ASN A CA 1
ATOM 555 C C . ASN A 1 68 ? 7.026 -12.077 -9.258 1.00 89.50 68 ASN A C 1
ATOM 557 O O . ASN A 1 68 ? 7.603 -12.519 -8.263 1.00 89.50 68 ASN A O 1
ATOM 561 N N . LEU A 1 69 ? 6.088 -11.133 -9.121 1.00 91.62 69 LEU A N 1
ATOM 562 C CA . LEU A 1 69 ? 5.659 -10.635 -7.806 1.00 91.62 69 LEU A CA 1
ATOM 563 C C . LEU A 1 69 ? 4.966 -11.726 -6.974 1.00 91.62 69 LEU A C 1
ATOM 565 O O . LEU A 1 69 ? 5.031 -11.689 -5.745 1.00 91.62 69 LEU A O 1
ATOM 569 N N . THR A 1 70 ? 4.385 -12.745 -7.615 1.00 93.62 70 THR A N 1
ATOM 570 C CA . THR A 1 70 ? 3.770 -13.884 -6.909 1.00 93.62 70 THR A CA 1
ATOM 571 C C . THR A 1 70 ? 4.779 -14.690 -6.092 1.00 93.62 70 THR A C 1
ATOM 573 O O . THR A 1 70 ? 4.480 -15.082 -4.963 1.00 93.62 70 THR A O 1
ATOM 576 N N . VAL A 1 71 ? 6.013 -14.837 -6.591 1.00 92.38 71 VAL A N 1
ATOM 577 C CA . VAL A 1 71 ? 7.129 -15.488 -5.879 1.00 92.38 71 VAL A CA 1
ATOM 578 C C . VAL A 1 71 ? 7.492 -14.728 -4.596 1.00 92.38 71 VAL A C 1
ATOM 580 O O . VAL A 1 71 ? 7.941 -15.321 -3.621 1.00 92.38 71 VAL A O 1
ATOM 583 N N . ASN A 1 72 ? 7.222 -13.420 -4.554 1.00 91.81 72 ASN A N 1
ATOM 584 C CA . ASN A 1 72 ? 7.441 -12.561 -3.388 1.00 91.81 72 ASN A CA 1
ATOM 585 C C . ASN A 1 72 ? 6.241 -12.548 -2.415 1.00 91.81 72 ASN A C 1
ATOM 587 O O . ASN A 1 72 ? 6.196 -11.751 -1.475 1.00 91.81 72 ASN A O 1
ATOM 591 N N . GLY A 1 73 ? 5.258 -13.432 -2.619 1.00 91.75 73 GLY A N 1
ATOM 592 C CA . GLY A 1 73 ? 4.092 -13.567 -1.751 1.00 91.75 73 GLY A CA 1
ATOM 593 C C . GLY A 1 73 ? 3.061 -12.457 -1.937 1.00 91.75 73 GLY A C 1
ATOM 594 O O . GLY A 1 73 ? 2.425 -12.059 -0.955 1.00 91.75 73 GLY A O 1
ATOM 595 N N . PHE A 1 74 ? 2.905 -11.963 -3.166 1.00 94.31 74 PHE A N 1
ATOM 596 C CA . PHE A 1 74 ? 1.810 -11.082 -3.560 1.00 94.31 74 PHE A CA 1
ATOM 597 C C . PHE A 1 74 ? 0.767 -11.823 -4.397 1.00 94.31 74 PHE A C 1
ATOM 599 O O . PHE A 1 74 ? 1.084 -12.688 -5.209 1.00 94.31 74 PHE A O 1
ATOM 606 N N . THR A 1 75 ? -0.486 -11.425 -4.236 1.00 94.00 75 THR A N 1
ATOM 607 C CA . THR A 1 75 ? -1.558 -11.706 -5.186 1.00 94.00 75 THR A CA 1
ATOM 608 C C . THR A 1 75 ? -1.545 -10.601 -6.239 1.00 94.00 75 THR A C 1
ATOM 610 O O . THR A 1 75 ? -1.661 -9.423 -5.903 1.00 94.00 75 THR A O 1
ATOM 613 N N . VAL A 1 76 ? -1.358 -10.968 -7.505 1.00 91.56 76 VAL A N 1
ATOM 614 C CA . VAL A 1 76 ? -1.242 -10.010 -8.612 1.00 91.56 76 VAL A CA 1
ATOM 615 C C . VAL A 1 76 ? -2.608 -9.787 -9.242 1.00 91.56 76 VAL A C 1
ATOM 617 O O . VAL A 1 76 ? -3.214 -10.724 -9.761 1.00 91.56 76 VAL A O 1
ATOM 620 N N . VAL A 1 77 ? -3.063 -8.540 -9.216 1.00 89.44 77 VAL A N 1
ATOM 621 C CA . VAL A 1 77 ? -4.301 -8.085 -9.843 1.00 89.44 77 VAL A CA 1
ATOM 622 C C . VAL A 1 77 ? -3.923 -7.189 -11.016 1.00 89.44 77 VAL A C 1
ATOM 624 O O . VAL A 1 77 ? -3.211 -6.198 -10.863 1.00 89.44 77 VAL A O 1
ATOM 627 N N . CYS A 1 78 ? -4.360 -7.559 -12.214 1.00 82.12 78 CYS A N 1
ATOM 628 C CA . CYS A 1 78 ? -4.095 -6.793 -13.426 1.00 82.12 78 CYS A CA 1
ATOM 629 C C . CYS A 1 78 ? -5.375 -6.659 -14.234 1.00 82.12 78 CYS A C 1
ATOM 631 O O . CYS A 1 78 ? -6.076 -7.653 -14.433 1.00 82.12 78 CYS A O 1
ATOM 633 N N . ASP A 1 79 ? -5.626 -5.463 -14.757 1.00 73.44 79 ASP A N 1
ATOM 634 C CA . ASP A 1 79 ? -6.652 -5.266 -15.776 1.00 73.44 79 ASP A CA 1
ATOM 635 C C . ASP A 1 79 ? -6.208 -5.965 -17.072 1.00 73.44 79 ASP A C 1
ATOM 637 O O . ASP A 1 79 ? -5.304 -5.496 -17.767 1.00 73.44 79 ASP A O 1
ATOM 641 N N . ARG A 1 80 ? -6.810 -7.127 -17.358 1.00 58.88 80 ARG A N 1
ATOM 642 C CA . ARG A 1 80 ? -6.545 -7.942 -18.555 1.00 58.88 80 ARG A CA 1
ATOM 643 C C . ARG A 1 80 ? -7.293 -7.451 -19.792 1.00 58.88 80 ARG A C 1
ATOM 645 O O . ARG A 1 80 ? -6.925 -7.859 -20.892 1.00 58.88 80 ARG A O 1
ATOM 652 N N . GLU A 1 81 ? -8.313 -6.608 -19.634 1.00 54.56 81 GLU A N 1
ATOM 653 C CA . GLU A 1 81 ? -9.189 -6.208 -20.741 1.00 54.56 81 GLU A CA 1
ATOM 654 C C . GLU A 1 81 ? -8.641 -5.018 -21.537 1.00 54.56 81 GLU A C 1
ATOM 656 O O . GLU A 1 81 ? -9.133 -4.714 -22.622 1.00 54.56 81 GLU A O 1
ATOM 661 N N . GLY A 1 82 ? -7.543 -4.405 -21.083 1.00 48.31 82 GLY A N 1
ATOM 662 C CA . GLY A 1 82 ? -6.785 -3.465 -21.904 1.00 48.31 82 GLY A CA 1
ATOM 663 C C . GLY A 1 82 ? -7.558 -2.188 -22.223 1.00 48.31 82 GLY A C 1
ATOM 664 O O . GLY A 1 82 ? -7.299 -1.562 -23.254 1.00 48.31 82 GLY A O 1
ATOM 665 N N . PHE A 1 83 ? -8.453 -1.752 -21.333 1.00 44.62 83 PHE A N 1
ATOM 666 C CA . PHE A 1 83 ? -9.175 -0.493 -21.507 1.00 44.62 83 PHE A CA 1
ATOM 667 C C . PHE A 1 83 ? -8.314 0.743 -21.242 1.00 44.62 83 PHE A C 1
ATOM 669 O O . PHE A 1 83 ? -8.834 1.848 -21.239 1.00 44.62 83 PHE A O 1
ATOM 676 N N . GLY A 1 84 ? -6.990 0.621 -21.094 1.00 47.00 84 GLY A N 1
ATOM 677 C CA . GLY A 1 84 ? -6.046 1.735 -21.256 1.00 47.00 84 GLY A CA 1
ATOM 678 C C . GLY A 1 84 ? -6.283 2.951 -20.351 1.00 47.00 84 GLY A C 1
ATOM 679 O O . GLY A 1 84 ? -5.701 4.009 -20.595 1.00 47.00 84 GLY A O 1
ATOM 680 N N . LYS A 1 85 ? -7.129 2.828 -19.324 1.00 56.53 85 LYS A N 1
ATOM 681 C CA . LYS A 1 85 ? -7.491 3.891 -18.395 1.00 56.53 85 LYS A CA 1
ATOM 682 C C . LYS A 1 85 ? -7.060 3.443 -17.011 1.00 56.53 85 LYS A C 1
ATOM 684 O O . LYS A 1 85 ? -7.627 2.525 -16.439 1.00 56.53 85 LYS A O 1
ATOM 689 N N . SER A 1 86 ? -6.061 4.128 -16.463 1.00 61.16 86 SER A N 1
ATOM 690 C CA . SER A 1 86 ? -5.567 3.911 -15.097 1.00 61.16 86 SER A CA 1
ATOM 691 C C . SER A 1 86 ? -6.686 3.876 -14.049 1.00 61.16 86 SER A C 1
ATOM 693 O O . SER A 1 86 ? -6.609 3.110 -13.102 1.00 61.16 86 SER A O 1
ATOM 695 N N . LYS A 1 87 ? -7.776 4.616 -14.278 1.00 67.62 87 LYS A N 1
ATOM 696 C CA . LYS A 1 87 ? -8.927 4.666 -13.370 1.00 67.62 87 LYS A CA 1
ATOM 697 C C . LYS A 1 87 ? -9.585 3.312 -13.094 1.00 67.62 87 LYS A C 1
ATOM 699 O O . LYS A 1 87 ? -10.185 3.151 -12.036 1.00 67.62 87 LYS A O 1
ATOM 704 N N . ASP A 1 88 ? -9.497 2.354 -14.013 1.00 75.88 88 ASP A N 1
ATOM 705 C CA . ASP A 1 88 ? -10.165 1.063 -13.835 1.00 75.88 88 ASP A CA 1
ATOM 706 C C . ASP A 1 88 ? -9.420 0.184 -12.819 1.00 75.88 88 ASP A C 1
ATOM 708 O O . ASP A 1 88 ? -10.060 -0.497 -12.016 1.00 75.88 88 ASP A O 1
ATOM 712 N N . ILE A 1 89 ? -8.081 0.276 -12.756 1.00 84.19 89 ILE A N 1
ATOM 713 C CA . ILE A 1 89 ? -7.317 -0.428 -11.718 1.00 84.19 89 ILE A CA 1
ATOM 714 C C . ILE A 1 89 ? -7.503 0.221 -10.342 1.00 84.19 89 ILE A C 1
ATOM 716 O O . ILE A 1 89 ? -7.609 -0.498 -9.349 1.00 84.19 89 ILE A O 1
ATOM 720 N N . ASP A 1 90 ? -7.615 1.553 -10.284 1.00 86.25 90 ASP A N 1
ATOM 721 C CA . ASP A 1 90 ? -7.855 2.279 -9.032 1.00 86.25 90 ASP A CA 1
ATOM 722 C C . ASP A 1 90 ? -9.212 1.878 -8.443 1.00 86.25 90 ASP A C 1
ATOM 724 O O . ASP A 1 90 ? -9.310 1.531 -7.267 1.00 86.25 90 ASP A O 1
ATOM 728 N N . ASN A 1 91 ? -10.257 1.827 -9.275 1.00 88.75 91 ASN A N 1
ATOM 729 C CA . ASN A 1 91 ? -11.592 1.384 -8.865 1.00 88.75 91 ASN A CA 1
ATOM 730 C C . ASN A 1 91 ? -11.608 -0.072 -8.380 1.00 88.75 91 ASN A C 1
ATOM 732 O O . ASN A 1 91 ? -12.296 -0.387 -7.402 1.00 88.75 91 ASN A O 1
ATOM 736 N N . LEU A 1 92 ? -10.851 -0.957 -9.036 1.00 89.50 92 LEU A N 1
ATOM 737 C CA . LEU A 1 92 ? -10.732 -2.352 -8.616 1.00 89.50 92 LEU A CA 1
ATOM 738 C C . LEU A 1 92 ? -10.013 -2.460 -7.268 1.00 89.50 92 LEU A C 1
ATOM 740 O O . LEU A 1 92 ? -10.498 -3.141 -6.368 1.00 89.50 92 LEU A O 1
ATOM 744 N N . MET A 1 93 ? -8.911 -1.725 -7.096 1.00 92.88 93 MET A N 1
ATOM 745 C CA . MET A 1 93 ? -8.207 -1.643 -5.818 1.00 92.88 93 MET A CA 1
ATOM 746 C C . MET A 1 93 ? -9.105 -1.091 -4.713 1.00 92.88 93 MET A C 1
ATOM 748 O O . MET A 1 93 ? -9.087 -1.620 -3.609 1.00 92.88 93 MET A O 1
ATOM 752 N N . ILE A 1 94 ? -9.909 -0.062 -4.992 1.00 93.38 94 ILE A N 1
ATOM 753 C CA . ILE A 1 94 ? -10.860 0.507 -4.029 1.00 93.38 94 ILE A CA 1
ATOM 754 C C . ILE A 1 94 ? -11.928 -0.517 -3.637 1.00 93.38 94 ILE A C 1
ATOM 756 O O . ILE A 1 94 ? -12.224 -0.648 -2.450 1.00 93.38 94 ILE A O 1
ATOM 760 N N . THR A 1 95 ? -12.497 -1.231 -4.609 1.00 91.62 95 THR A N 1
ATOM 761 C CA . THR A 1 95 ? -13.516 -2.265 -4.366 1.00 91.62 95 THR A CA 1
ATOM 762 C C . THR A 1 95 ? -12.963 -3.359 -3.461 1.00 91.62 95 THR A C 1
ATOM 764 O O . THR A 1 95 ? -13.501 -3.596 -2.383 1.00 91.62 95 THR A O 1
ATOM 767 N N . ASP A 1 96 ? -11.826 -3.935 -3.844 1.00 91.94 96 ASP A N 1
ATOM 768 C CA . ASP A 1 96 ? -11.146 -4.969 -3.071 1.00 91.94 96 ASP A CA 1
ATOM 769 C C . ASP A 1 96 ? -10.759 -4.490 -1.669 1.00 91.94 96 ASP A C 1
ATOM 771 O O . ASP A 1 96 ? -10.897 -5.220 -0.691 1.00 91.94 96 ASP A O 1
ATOM 775 N N . LEU A 1 97 ? -10.271 -3.253 -1.563 1.00 92.31 97 LEU A N 1
ATOM 776 C CA . LEU A 1 97 ? -9.896 -2.635 -0.300 1.00 92.31 97 LEU A CA 1
ATOM 777 C C . LEU A 1 97 ? -11.094 -2.489 0.632 1.00 92.31 97 LEU A C 1
ATOM 779 O O . LEU A 1 97 ? -10.957 -2.726 1.832 1.00 92.31 97 LEU A O 1
ATOM 783 N N . LEU A 1 98 ? -12.255 -2.097 0.109 1.00 92.69 98 LEU A N 1
ATOM 784 C CA . LEU A 1 98 ? -13.479 -2.022 0.897 1.00 92.69 98 LEU A CA 1
ATOM 785 C C . LEU A 1 98 ? -13.924 -3.419 1.331 1.00 92.69 98 LEU A C 1
ATOM 787 O O . LEU A 1 98 ? -14.140 -3.624 2.525 1.00 92.69 98 LEU A O 1
ATOM 791 N N . ASP A 1 99 ? -14.009 -4.365 0.400 1.00 89.75 99 ASP A N 1
ATOM 792 C CA . ASP A 1 99 ? -14.523 -5.710 0.662 1.00 89.75 99 ASP A CA 1
ATOM 793 C C . ASP A 1 99 ? -13.642 -6.482 1.645 1.00 89.75 99 ASP A C 1
ATOM 795 O O . ASP A 1 99 ? -14.133 -6.923 2.683 1.00 89.75 99 ASP A O 1
ATOM 799 N N . ASP A 1 100 ? -12.335 -6.579 1.398 1.00 86.06 100 ASP A N 1
ATOM 800 C CA . ASP A 1 100 ? -11.411 -7.314 2.272 1.00 86.06 100 ASP A CA 1
ATOM 801 C C . ASP A 1 100 ? -11.359 -6.719 3.682 1.00 86.06 100 ASP A C 1
ATOM 803 O O . ASP A 1 100 ? -11.298 -7.445 4.678 1.00 86.06 100 ASP A O 1
ATOM 807 N N . THR A 1 101 ? -11.381 -5.386 3.773 1.00 82.50 101 THR A N 1
ATOM 808 C CA . THR A 1 101 ? -11.335 -4.699 5.063 1.00 82.50 101 THR A CA 1
ATOM 809 C C . THR A 1 101 ? -12.634 -4.929 5.830 1.00 82.50 101 THR A C 1
ATOM 811 O O . THR A 1 101 ? -12.582 -5.276 7.007 1.00 82.50 101 THR A O 1
ATOM 814 N N . ILE A 1 102 ? -13.794 -4.797 5.175 1.00 83.31 102 ILE A N 1
ATOM 815 C CA . ILE A 1 102 ? -15.109 -4.983 5.804 1.00 83.31 102 ILE A CA 1
ATOM 816 C C . ILE A 1 102 ? -15.351 -6.448 6.173 1.00 83.31 102 ILE A C 1
ATOM 818 O O . ILE A 1 102 ? -15.869 -6.716 7.251 1.00 83.31 102 ILE A O 1
ATOM 822 N N . VAL A 1 103 ? -14.982 -7.407 5.324 1.00 77.44 103 VAL A N 1
ATOM 823 C CA . VAL A 1 103 ? -15.115 -8.839 5.643 1.00 77.44 103 VAL A CA 1
ATOM 824 C C . VAL A 1 103 ? -14.243 -9.210 6.842 1.00 77.44 103 VAL A C 1
ATOM 826 O O . VAL A 1 103 ? -14.630 -10.053 7.645 1.00 77.44 103 VAL A O 1
ATOM 829 N N . GLY A 1 104 ? -13.091 -8.557 7.007 1.00 68.62 104 GLY A N 1
ATOM 830 C CA . GLY A 1 104 ? -12.227 -8.735 8.172 1.00 68.62 104 GLY A CA 1
ATOM 831 C C . GLY A 1 104 ? -12.707 -8.031 9.447 1.00 68.62 104 GLY A C 1
ATOM 832 O O . GLY A 1 104 ? -11.988 -8.065 10.450 1.00 68.62 104 GLY A O 1
ATOM 833 N N . PHE A 1 105 ? -13.865 -7.360 9.431 1.00 79.50 105 PHE A N 1
ATOM 834 C CA . PHE A 1 105 ? -14.384 -6.640 10.589 1.00 79.50 105 PHE A CA 1
ATOM 835 C C . PHE A 1 105 ? -14.993 -7.570 11.637 1.00 79.50 105 PHE A C 1
ATOM 837 O O . PHE A 1 105 ? -16.206 -7.730 11.739 1.00 79.50 105 PHE A O 1
ATOM 844 N N . ASP A 1 106 ? -14.120 -8.102 12.487 1.00 76.12 106 ASP A N 1
ATOM 845 C CA . ASP A 1 106 ? -14.501 -8.775 13.723 1.00 76.12 106 ASP A CA 1
ATOM 846 C C . ASP A 1 106 ? -14.403 -7.807 14.911 1.00 76.12 106 ASP A C 1
ATOM 848 O O . ASP A 1 106 ? -13.353 -7.204 15.159 1.00 76.12 106 ASP A O 1
ATOM 852 N N . SER A 1 107 ? -15.495 -7.682 15.671 1.00 71.00 107 SER A N 1
ATOM 853 C CA . SER A 1 107 ? -15.573 -6.816 16.856 1.00 71.00 107 SER A CA 1
ATOM 854 C C . SER A 1 107 ? -14.425 -7.090 17.833 1.00 71.00 107 SER A C 1
ATOM 856 O O . SER A 1 107 ? -14.140 -8.240 18.164 1.00 71.00 107 SER A O 1
ATOM 858 N N . GLY A 1 108 ? -13.778 -6.028 18.319 1.00 68.81 108 GLY A N 1
ATOM 859 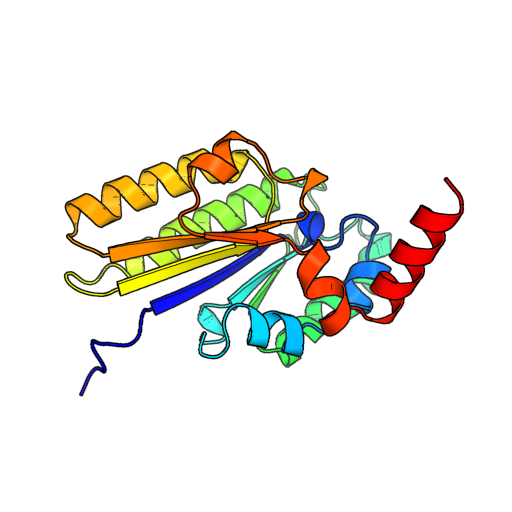C CA . GLY A 1 108 ? -12.671 -6.120 19.277 1.00 68.81 108 GLY A CA 1
ATOM 860 C C . GLY A 1 108 ? -11.308 -6.482 18.674 1.00 68.81 108 GLY A C 1
ATOM 861 O O . GLY A 1 108 ? -10.310 -6.451 19.397 1.00 68.81 108 GLY A O 1
ATOM 862 N N . LYS A 1 109 ? -11.215 -6.769 17.366 1.00 80.50 109 LYS A N 1
ATOM 863 C CA . LYS A 1 109 ? -9.923 -7.006 16.708 1.00 80.50 109 LYS A CA 1
ATOM 864 C C . LYS A 1 109 ? -9.233 -5.708 16.297 1.00 80.50 109 LYS A C 1
ATOM 866 O O . LYS A 1 109 ? -9.852 -4.680 16.014 1.00 80.50 109 LYS A O 1
ATOM 871 N N . LYS A 1 110 ? -7.903 -5.784 16.227 1.00 88.94 110 LYS A N 1
ATOM 872 C CA . LYS A 1 110 ? -7.045 -4.740 15.659 1.00 88.94 110 LYS A CA 1
ATOM 873 C C . LYS A 1 110 ? -6.796 -5.036 14.187 1.00 88.94 110 LYS A C 1
ATOM 875 O O . LYS A 1 110 ? -6.541 -6.182 13.814 1.00 88.94 110 LYS A O 1
ATOM 880 N N . MET A 1 111 ? -6.803 -4.000 13.359 1.00 91.44 111 MET A N 1
ATOM 881 C CA . MET A 1 111 ? -6.504 -4.110 11.936 1.00 91.44 111 MET A CA 1
ATOM 882 C C . MET A 1 111 ? -5.537 -3.010 11.519 1.00 91.44 111 MET A C 1
ATOM 884 O O . MET A 1 111 ? -5.638 -1.872 11.970 1.00 91.44 111 MET A O 1
ATOM 888 N N . THR A 1 112 ? -4.577 -3.341 10.662 1.00 93.81 112 THR A N 1
ATOM 889 C CA . THR A 1 112 ? -3.722 -2.359 9.998 1.00 93.81 112 THR A CA 1
ATOM 890 C C . THR A 1 112 ? -3.874 -2.501 8.495 1.00 93.81 112 THR A C 1
ATOM 892 O O . THR A 1 112 ? -3.487 -3.514 7.913 1.00 93.81 112 THR A O 1
ATOM 895 N N . LEU A 1 113 ? -4.424 -1.460 7.882 1.00 95.44 113 LEU A N 1
ATOM 896 C CA . LEU A 1 113 ? -4.528 -1.312 6.442 1.00 95.44 113 LEU A CA 1
ATOM 897 C C . LEU A 1 113 ? -3.327 -0.511 5.944 1.00 95.44 113 LEU A C 1
ATOM 899 O O . LEU A 1 113 ? -3.125 0.633 6.348 1.00 95.44 113 LEU A O 1
ATOM 903 N N . ILE A 1 114 ? -2.531 -1.117 5.072 1.00 96.94 114 ILE A N 1
ATOM 904 C CA . ILE A 1 114 ? -1.371 -0.502 4.438 1.00 96.94 114 ILE A CA 1
ATOM 905 C C . ILE A 1 114 ? -1.716 -0.254 2.974 1.00 96.94 114 ILE A C 1
ATOM 907 O O . ILE A 1 114 ? -1.932 -1.199 2.218 1.00 96.94 114 ILE A O 1
ATOM 911 N N . ILE A 1 115 ? -1.735 1.012 2.573 1.00 96.88 115 ILE A N 1
ATOM 912 C CA . ILE A 1 115 ? -1.913 1.414 1.176 1.00 96.88 115 ILE A CA 1
ATOM 913 C C . ILE A 1 115 ? -0.600 1.985 0.683 1.00 96.88 115 ILE A C 1
ATOM 915 O O . ILE A 1 115 ? -0.063 2.914 1.285 1.00 96.88 115 ILE A O 1
ATOM 919 N N . VAL A 1 116 ? -0.099 1.455 -0.423 1.00 96.25 116 VAL A N 1
ATOM 920 C CA . VAL A 1 116 ? 1.055 2.009 -1.119 1.00 96.25 116 VAL A CA 1
ATOM 921 C C . VAL A 1 116 ? 0.562 2.797 -2.324 1.00 96.25 116 VAL A C 1
ATOM 923 O O . VAL A 1 116 ? 0.487 2.249 -3.415 1.00 96.25 116 VAL A O 1
ATOM 926 N N . SER A 1 117 ? 0.178 4.053 -2.102 1.00 94.81 117 SER A N 1
ATOM 927 C CA . SER A 1 117 ? -0.209 5.019 -3.133 1.00 94.81 117 SER A CA 1
ATOM 928 C C . SER A 1 117 ? -0.155 6.442 -2.566 1.00 94.81 117 SER A C 1
ATOM 930 O O . SER A 1 117 ? -0.298 6.647 -1.356 1.00 94.81 117 SER A O 1
ATOM 932 N N . GLY A 1 118 ? 0.052 7.429 -3.439 1.00 93.06 118 GLY A N 1
ATOM 933 C CA . GLY A 1 118 ? -0.070 8.855 -3.118 1.00 93.06 118 GLY A CA 1
ATOM 934 C C . GLY A 1 118 ? -1.416 9.466 -3.520 1.00 93.06 118 GLY A C 1
ATOM 935 O O . GLY A 1 118 ? -1.678 10.630 -3.186 1.00 93.06 118 GLY A O 1
ATOM 936 N N . ASP A 1 119 ? -2.263 8.702 -4.219 1.00 92.00 119 ASP A N 1
ATOM 937 C CA . ASP A 1 119 ? -3.439 9.225 -4.910 1.00 92.00 119 ASP A CA 1
ATOM 938 C C . ASP A 1 119 ? -4.537 9.684 -3.939 1.00 92.00 119 ASP A C 1
ATOM 940 O O . ASP A 1 119 ? -4.930 8.997 -2.992 1.00 92.00 119 ASP A O 1
ATOM 944 N N . ARG A 1 120 ? -5.068 10.881 -4.191 1.00 94.25 120 ARG A N 1
ATOM 945 C CA . ARG A 1 120 ? -6.160 11.461 -3.408 1.00 94.25 120 ARG A CA 1
ATOM 946 C C . ARG A 1 120 ? -7.443 10.636 -3.497 1.00 94.25 120 ARG A C 1
ATOM 948 O O . ARG A 1 120 ? -8.249 10.729 -2.569 1.00 94.25 120 ARG A O 1
ATOM 955 N N . ASP A 1 121 ? -7.641 9.863 -4.564 1.00 92.69 121 ASP A N 1
ATOM 956 C CA . ASP A 1 121 ? -8.894 9.147 -4.820 1.00 92.69 121 ASP A CA 1
ATOM 957 C C . ASP A 1 121 ? -9.153 8.050 -3.762 1.00 92.69 121 ASP A C 1
ATOM 959 O O . ASP A 1 121 ? -10.305 7.771 -3.423 1.00 92.69 121 ASP A O 1
ATOM 963 N N . PHE A 1 122 ? -8.108 7.564 -3.077 1.00 94.56 122 PHE A N 1
ATOM 964 C CA . PHE A 1 122 ? -8.232 6.655 -1.926 1.00 94.56 122 PHE A CA 1
ATOM 965 C C . PHE A 1 122 ? -8.752 7.322 -0.637 1.00 94.56 122 PHE A C 1
ATOM 967 O O . PHE A 1 122 ? -9.121 6.637 0.317 1.00 94.56 122 PHE A O 1
ATOM 974 N N . THR A 1 123 ? -8.843 8.653 -0.577 1.00 95.25 123 THR A N 1
ATOM 975 C CA . THR A 1 123 ? -9.317 9.378 0.620 1.00 95.25 123 THR A CA 1
ATOM 976 C C . THR A 1 123 ? -10.758 9.011 0.980 1.00 95.25 123 THR A C 1
ATOM 978 O O . THR A 1 123 ? -11.078 8.777 2.148 1.00 95.25 123 THR A O 1
ATOM 981 N N . ALA A 1 124 ? -11.649 8.987 -0.015 1.00 94.56 124 ALA A N 1
ATOM 982 C CA . ALA A 1 124 ? -13.067 8.709 0.195 1.00 94.56 124 ALA A CA 1
ATOM 983 C C . ALA A 1 124 ? -13.323 7.292 0.750 1.00 94.56 124 ALA A C 1
ATOM 985 O O . ALA A 1 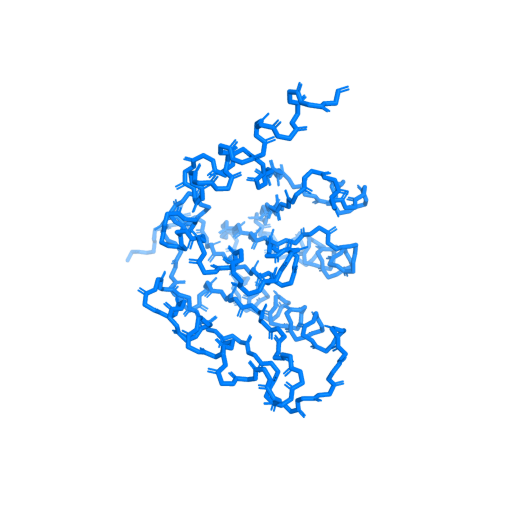124 ? -13.976 7.197 1.795 1.00 94.56 124 ALA A O 1
ATOM 986 N N . PRO A 1 125 ? -12.794 6.204 0.152 1.00 95.19 125 PRO A N 1
ATOM 987 C CA . PRO A 1 125 ? -12.979 4.862 0.704 1.00 95.19 125 PRO A CA 1
ATOM 988 C C . PRO A 1 125 ? -12.348 4.705 2.092 1.00 95.19 125 PRO A C 1
ATOM 990 O O . PRO A 1 125 ? -12.967 4.109 2.972 1.00 95.19 125 PRO A O 1
ATOM 993 N N . LEU A 1 126 ? -11.191 5.322 2.358 1.00 95.94 126 LEU A N 1
ATOM 994 C CA . LEU A 1 126 ? -10.589 5.305 3.696 1.00 95.94 126 LEU A CA 1
ATOM 995 C C . LEU A 1 126 ? -11.470 5.963 4.763 1.00 95.94 126 LEU A C 1
ATOM 997 O O . LEU A 1 126 ? -11.560 5.467 5.886 1.00 95.94 126 LEU A O 1
ATOM 1001 N N . ARG A 1 127 ? -12.154 7.061 4.423 1.00 95.19 127 ARG A N 1
ATOM 1002 C CA . ARG A 1 127 ? -13.114 7.706 5.329 1.00 95.19 127 ARG A CA 1
ATOM 1003 C C . ARG A 1 127 ? -14.294 6.786 5.638 1.00 95.19 127 ARG A C 1
ATOM 1005 O O . ARG A 1 127 ? -14.713 6.707 6.791 1.00 95.19 127 ARG A O 1
ATOM 1012 N N . VAL A 1 128 ? -14.803 6.075 4.630 1.00 94.44 128 VAL A N 1
ATOM 1013 C CA . VAL A 1 128 ? -15.869 5.077 4.813 1.00 94.44 128 VAL A CA 1
ATOM 1014 C C . VAL A 1 128 ? -15.403 3.958 5.744 1.00 94.44 128 VAL A C 1
ATOM 1016 O O . VAL A 1 128 ? -16.142 3.585 6.654 1.00 94.44 128 VAL A O 1
ATOM 1019 N N . LEU A 1 129 ? -14.177 3.460 5.567 1.00 94.19 129 LEU A N 1
ATOM 1020 C CA . LEU A 1 129 ? -13.614 2.418 6.423 1.00 94.19 129 LEU A CA 1
ATOM 1021 C C . LEU A 1 129 ? -13.428 2.873 7.869 1.00 94.19 129 LEU A C 1
ATOM 1023 O O . LEU A 1 129 ? -13.840 2.138 8.762 1.00 94.19 129 LEU A O 1
ATOM 1027 N N . LYS A 1 130 ? -12.889 4.077 8.116 1.00 93.31 130 LYS A N 1
ATOM 1028 C CA . LYS A 1 130 ? -12.778 4.630 9.480 1.00 93.31 130 LYS A CA 1
ATOM 1029 C C . LYS A 1 130 ? -14.150 4.720 10.154 1.00 93.31 130 LYS A C 1
ATOM 1031 O O . LYS A 1 130 ? -14.335 4.173 11.236 1.00 93.31 130 LYS A O 1
ATOM 1036 N N . ALA A 1 131 ? -15.137 5.302 9.469 1.00 92.75 131 ALA A N 1
ATOM 1037 C CA . ALA A 1 131 ? -16.490 5.437 10.008 1.00 92.75 131 ALA A CA 1
ATOM 1038 C C . ALA A 1 131 ? -17.160 4.080 10.294 1.00 92.75 131 ALA A C 1
ATOM 1040 O O . ALA A 1 131 ? -17.899 3.940 11.267 1.00 92.75 131 ALA A O 1
ATOM 1041 N N . LYS A 1 132 ? -16.927 3.061 9.455 1.00 91.56 132 LYS A N 1
ATOM 1042 C CA . LYS A 1 132 ? -17.430 1.706 9.718 1.00 91.56 132 LYS A CA 1
ATOM 1043 C C . LYS A 1 132 ? -16.676 1.038 10.872 1.00 91.56 132 LYS A C 1
ATOM 1045 O O . LYS A 1 132 ? -17.326 0.452 11.730 1.00 91.56 132 LYS A O 1
ATOM 1050 N N . ALA A 1 133 ? -15.352 1.157 10.933 1.00 91.19 133 ALA A N 1
ATOM 1051 C CA . ALA A 1 133 ? -14.551 0.594 12.019 1.00 91.19 133 ALA A CA 1
ATOM 1052 C C . ALA A 1 133 ? -15.004 1.127 13.388 1.00 91.19 133 ALA A C 1
ATOM 1054 O O . ALA A 1 133 ? -15.192 0.342 14.313 1.00 91.19 133 ALA A O 1
ATOM 1055 N N . GLU A 1 134 ? -15.296 2.428 13.491 1.00 89.56 134 GLU A N 1
ATOM 1056 C CA . GLU A 1 134 ? -15.857 3.042 14.703 1.00 89.56 134 GLU A CA 1
ATOM 1057 C C . GLU A 1 134 ? -17.203 2.419 15.105 1.00 89.56 134 GLU A C 1
ATOM 1059 O O . GLU A 1 134 ? -17.390 2.039 16.260 1.00 89.56 134 GLU A O 1
ATOM 1064 N N . ARG A 1 135 ? -18.127 2.243 14.149 1.00 88.19 135 ARG A N 1
ATOM 1065 C CA . ARG A 1 135 ? -19.442 1.619 14.404 1.00 88.19 135 ARG A CA 1
ATOM 1066 C C . ARG A 1 135 ? -19.333 0.172 14.878 1.00 88.19 135 ARG A C 1
ATOM 1068 O O . ARG A 1 135 ? -20.150 -0.261 15.682 1.00 88.19 135 ARG A O 1
ATOM 1075 N N . HIS A 1 136 ? -18.342 -0.560 14.377 1.00 85.88 136 HIS A N 1
ATOM 1076 C CA . HIS A 1 136 ? -18.096 -1.961 14.717 1.00 85.88 136 HIS A CA 1
ATOM 1077 C C . HIS A 1 136 ? -17.100 -2.144 15.877 1.00 85.88 136 HIS A C 1
ATOM 1079 O O . HIS A 1 136 ? -16.739 -3.276 16.183 1.00 85.88 136 HIS A O 1
ATOM 1085 N N . GLN A 1 137 ? -16.672 -1.056 16.535 1.00 86.94 137 GLN A N 1
ATOM 1086 C CA . GLN A 1 137 ? -15.700 -1.073 17.640 1.00 86.94 137 GLN A CA 1
ATOM 1087 C C . GLN A 1 137 ? -14.381 -1.778 17.276 1.00 86.94 137 GLN A C 1
ATOM 1089 O O . GLN A 1 137 ? -13.818 -2.552 18.052 1.00 86.94 137 GLN A O 1
ATOM 1094 N N . ILE A 1 138 ? -13.885 -1.511 16.069 1.00 87.12 138 ILE A N 1
ATOM 1095 C CA . ILE A 1 138 ? -12.640 -2.065 15.536 1.00 87.12 138 ILE A CA 1
ATOM 1096 C C . ILE A 1 138 ? -11.555 -1.006 15.588 1.00 87.12 138 ILE A C 1
ATOM 1098 O O . ILE A 1 138 ? -11.736 0.124 15.130 1.00 87.12 138 ILE A O 1
ATOM 1102 N N . GLN A 1 139 ? -10.384 -1.392 16.086 1.00 90.31 139 GLN A N 1
ATOM 1103 C CA . GLN A 1 139 ? -9.215 -0.525 16.055 1.00 90.31 139 GLN A CA 1
ATOM 1104 C C . GLN A 1 139 ? -8.535 -0.633 14.685 1.00 90.31 139 GLN A C 1
ATOM 1106 O O . GLN A 1 139 ? -7.653 -1.471 14.479 1.00 90.31 139 GLN A O 1
ATOM 1111 N N . LEU A 1 140 ? -8.952 0.219 13.746 1.00 93.50 140 LEU A N 1
ATOM 1112 C CA . LEU A 1 140 ? -8.341 0.334 12.422 1.00 93.50 140 LEU A CA 1
ATOM 1113 C C . LEU A 1 140 ? -7.205 1.365 12.437 1.00 93.50 140 LEU A C 1
ATOM 1115 O O . LEU A 1 140 ? -7.434 2.541 12.710 1.00 93.50 140 LEU A O 1
ATOM 1119 N N . LYS A 1 141 ? -5.994 0.926 12.085 1.00 95.25 141 LYS A N 1
ATOM 1120 C CA . LYS A 1 141 ? -4.847 1.785 11.773 1.00 95.25 141 LYS A CA 1
ATOM 1121 C C . LYS A 1 141 ? -4.643 1.838 10.261 1.00 95.25 141 LYS A C 1
ATOM 1123 O O . LYS A 1 141 ? -4.493 0.800 9.622 1.00 95.25 141 LYS A O 1
ATOM 1128 N N . ILE A 1 142 ? -4.573 3.031 9.693 1.00 96.56 142 ILE A N 1
ATOM 1129 C CA . ILE A 1 142 ? -4.268 3.264 8.283 1.00 96.56 142 ILE A CA 1
ATOM 1130 C C . ILE A 1 142 ? -2.830 3.753 8.156 1.00 96.56 142 ILE A C 1
ATOM 1132 O O . ILE A 1 142 ? -2.452 4.803 8.675 1.00 96.56 142 ILE A O 1
ATOM 1136 N N . LYS A 1 143 ? -2.029 2.985 7.425 1.00 97.44 143 LYS A N 1
ATOM 1137 C CA . LYS A 1 143 ? -0.652 3.310 7.075 1.00 97.44 143 LYS A CA 1
ATOM 1138 C C . LYS A 1 143 ? -0.574 3.607 5.583 1.00 97.44 143 LYS A C 1
ATOM 1140 O O . LYS A 1 143 ? -0.886 2.749 4.762 1.00 97.44 143 LYS A O 1
ATOM 1145 N N . VAL A 1 144 ? -0.130 4.807 5.232 1.00 97.56 144 VAL A N 1
ATOM 1146 C CA . VAL A 1 144 ? 0.062 5.214 3.836 1.00 97.56 144 VAL A CA 1
ATOM 1147 C C . VAL A 1 144 ? 1.545 5.195 3.499 1.00 97.56 144 VAL A C 1
ATOM 1149 O O . VAL A 1 144 ? 2.377 5.743 4.225 1.00 97.56 144 VAL A O 1
ATOM 1152 N N . VAL A 1 145 ? 1.878 4.558 2.384 1.00 96.69 145 VAL A N 1
ATOM 1153 C CA . VAL A 1 145 ? 3.228 4.471 1.845 1.00 96.69 145 VAL A CA 1
ATOM 1154 C C . VAL A 1 145 ? 3.247 5.159 0.486 1.00 96.69 145 VAL A C 1
ATOM 1156 O O . VAL A 1 145 ? 2.509 4.778 -0.411 1.00 96.69 145 VAL A O 1
ATOM 1159 N N . SER A 1 146 ? 4.066 6.192 0.318 1.00 95.31 146 SER A N 1
ATOM 1160 C CA . SER A 1 146 ? 4.074 6.984 -0.921 1.00 95.31 146 SER A CA 1
ATOM 1161 C C . SER A 1 146 ? 5.427 7.641 -1.149 1.00 95.31 146 SER A C 1
ATOM 1163 O O . SER A 1 146 ? 6.191 7.859 -0.208 1.00 95.31 146 SER A O 1
ATOM 1165 N N . TRP A 1 147 ? 5.721 8.032 -2.386 1.00 91.88 147 TRP A N 1
ATOM 1166 C CA . TRP A 1 147 ? 6.744 9.043 -2.642 1.00 91.88 147 TRP A CA 1
ATOM 1167 C C . TRP A 1 147 ? 6.357 10.351 -1.956 1.00 91.88 147 TRP A C 1
ATOM 1169 O O . TRP A 1 147 ? 5.187 10.750 -1.992 1.00 91.88 147 TRP A O 1
ATOM 1179 N N . LYS A 1 148 ? 7.328 11.038 -1.341 1.00 91.62 148 LYS A N 1
ATOM 1180 C CA . LYS A 1 148 ? 7.058 12.287 -0.609 1.00 91.62 148 LYS A CA 1
ATOM 1181 C C . LYS A 1 148 ? 6.412 13.358 -1.489 1.00 91.62 148 LYS A C 1
ATOM 1183 O O . LYS A 1 148 ? 5.551 14.091 -1.015 1.00 91.62 148 LYS A O 1
ATOM 1188 N N . GLU A 1 149 ? 6.827 13.436 -2.748 1.00 90.00 149 GLU A N 1
ATOM 1189 C CA . GLU A 1 149 ? 6.359 14.442 -3.710 1.00 90.00 149 GLU A CA 1
ATOM 1190 C C . GLU A 1 149 ? 4.999 14.099 -4.337 1.00 90.00 149 GLU A C 1
ATOM 1192 O O . GLU A 1 149 ? 4.348 14.984 -4.880 1.00 90.00 149 GLU A O 1
ATOM 1197 N N . GLN A 1 150 ? 4.557 12.839 -4.246 1.00 90.62 150 GLN A N 1
ATOM 1198 C CA . GLN A 1 150 ? 3.298 12.368 -4.841 1.00 90.62 150 GLN A CA 1
ATOM 1199 C C . GLN A 1 150 ? 2.169 12.217 -3.815 1.00 90.62 150 GLN A C 1
ATOM 1201 O O . GLN A 1 150 ? 1.017 12.037 -4.193 1.00 90.62 150 GLN A O 1
ATOM 1206 N N . LEU A 1 151 ? 2.477 12.298 -2.517 1.00 94.38 151 LEU A N 1
ATOM 1207 C CA . LEU A 1 151 ? 1.478 12.142 -1.465 1.00 94.38 151 LEU A CA 1
ATOM 1208 C C . LEU A 1 151 ? 0.540 13.353 -1.417 1.00 94.38 151 LEU A C 1
ATOM 1210 O O . LEU A 1 151 ? 0.946 14.454 -1.031 1.00 94.38 151 LEU A O 1
ATOM 1214 N N . SER A 1 152 ? -0.736 13.140 -1.739 1.00 95.50 152 SER A N 1
ATOM 1215 C CA . SER A 1 152 ? -1.741 14.193 -1.610 1.00 95.50 152 SER A CA 1
ATOM 1216 C C . SER A 1 152 ? -1.917 14.639 -0.149 1.00 95.50 152 SER A C 1
ATOM 1218 O O . SER A 1 152 ? -1.884 13.839 0.790 1.00 95.50 152 SER A O 1
ATOM 1220 N N . LYS A 1 153 ? -2.132 15.946 0.057 1.00 95.25 153 LYS A N 1
ATOM 1221 C CA . LYS A 1 153 ? -2.296 16.533 1.400 1.00 95.25 153 LYS A CA 1
ATOM 1222 C C . LYS A 1 153 ? -3.461 15.901 2.170 1.00 95.25 153 LYS A C 1
ATOM 1224 O O . LYS A 1 153 ? -3.328 15.624 3.355 1.00 95.25 153 LYS A O 1
ATOM 1229 N N . VAL A 1 154 ? -4.575 15.648 1.487 1.00 94.25 154 VAL A N 1
ATOM 1230 C CA . VAL A 1 154 ? -5.781 15.095 2.115 1.00 94.25 154 VAL A CA 1
ATOM 1231 C C . VAL A 1 154 ? -5.571 13.633 2.512 1.00 94.25 154 VAL A C 1
ATOM 1233 O O . VAL A 1 154 ? -5.935 13.248 3.619 1.00 94.25 154 VAL A O 1
ATOM 1236 N N . LEU A 1 155 ? -4.910 12.826 1.672 1.00 94.00 155 LEU A N 1
ATOM 1237 C CA . LEU A 1 155 ? -4.568 11.449 2.037 1.00 94.00 155 LEU A CA 1
ATOM 1238 C C . LEU A 1 155 ? -3.602 11.411 3.232 1.00 94.00 155 LEU A C 1
ATOM 1240 O O . LEU A 1 155 ? -3.746 10.579 4.125 1.00 94.00 155 LEU A O 1
ATOM 1244 N N . LYS A 1 156 ? -2.656 12.355 3.286 1.00 94.94 156 LYS A N 1
ATOM 1245 C CA . LYS A 1 156 ? -1.752 12.538 4.427 1.00 94.94 156 LYS A CA 1
ATOM 1246 C C . LYS A 1 156 ? -2.496 12.820 5.736 1.00 94.94 156 LYS A C 1
ATOM 1248 O O . LYS A 1 156 ? -2.098 12.287 6.763 1.00 94.94 156 LYS A O 1
ATOM 1253 N N . GLU A 1 157 ? -3.553 13.626 5.710 1.00 94.19 157 GLU A N 1
ATOM 1254 C CA . GLU A 1 157 ? -4.384 13.912 6.892 1.00 94.19 157 GLU A CA 1
ATOM 1255 C C . GLU A 1 157 ? -5.230 12.702 7.327 1.00 94.19 157 GLU A C 1
ATOM 1257 O O . GLU A 1 157 ? -5.580 12.580 8.498 1.00 94.19 157 GLU A O 1
ATOM 1262 N N . MET A 1 158 ? -5.534 11.783 6.404 1.00 93.25 158 MET A N 1
ATOM 1263 C CA . MET A 1 158 ? -6.279 10.557 6.706 1.00 93.25 158 MET A CA 1
ATOM 1264 C C . MET A 1 158 ? -5.427 9.455 7.344 1.00 93.25 158 MET A C 1
ATOM 1266 O O . MET A 1 158 ? -5.983 8.601 8.042 1.00 93.25 158 MET A O 1
ATOM 1270 N N . ALA A 1 159 ? -4.120 9.438 7.082 1.00 95.75 159 ALA A N 1
ATOM 1271 C CA . ALA A 1 159 ? -3.211 8.383 7.517 1.00 95.75 159 ALA A CA 1
ATOM 1272 C C . ALA A 1 159 ? -2.849 8.507 9.005 1.00 95.75 159 ALA A C 1
ATOM 1274 O O . ALA A 1 159 ? -2.487 9.581 9.477 1.00 95.75 159 ALA A O 1
ATOM 1275 N N . ASP A 1 160 ? -2.863 7.387 9.727 1.00 97.12 160 ASP A N 1
ATOM 1276 C CA . ASP A 1 160 ? -2.374 7.323 11.110 1.00 97.12 160 ASP A CA 1
ATOM 1277 C C . ASP A 1 160 ? -0.842 7.161 11.149 1.00 97.12 160 ASP A C 1
ATOM 1279 O O . ASP A 1 160 ? -0.179 7.544 12.111 1.00 97.12 160 ASP A O 1
ATOM 1283 N N . GLU A 1 161 ? -0.259 6.596 10.088 1.00 97.25 161 GLU A N 1
ATOM 1284 C CA . GLU A 1 161 ? 1.185 6.489 9.887 1.00 97.25 161 GLU A CA 1
ATOM 1285 C C . GLU A 1 161 ? 1.539 6.729 8.417 1.00 97.25 161 GLU A C 1
ATOM 1287 O O . GLU A 1 161 ? 0.860 6.238 7.515 1.00 97.25 161 GLU A O 1
ATOM 1292 N N . ILE A 1 162 ? 2.638 7.444 8.171 1.00 97.31 162 ILE A N 1
ATOM 1293 C CA . ILE A 1 162 ? 3.147 7.700 6.821 1.00 97.31 162 ILE A CA 1
ATOM 1294 C C . ILE A 1 162 ? 4.563 7.156 6.706 1.00 97.31 162 ILE A C 1
ATOM 1296 O O . ILE A 1 162 ? 5.432 7.487 7.514 1.00 97.31 162 ILE A O 1
ATOM 1300 N N . VAL A 1 163 ? 4.812 6.374 5.658 1.00 96.00 163 VAL A N 1
ATOM 1301 C CA . VAL A 1 163 ? 6.148 5.901 5.291 1.00 96.00 163 VAL A CA 1
ATOM 1302 C C . VAL A 1 163 ? 6.485 6.390 3.893 1.00 96.00 163 VAL A C 1
ATOM 1304 O O . VAL A 1 163 ? 5.759 6.141 2.938 1.00 96.00 163 VAL A O 1
ATOM 1307 N N . TYR A 1 164 ? 7.609 7.083 3.754 1.00 94.19 164 TYR A N 1
ATOM 1308 C CA . TYR A 1 164 ? 8.038 7.556 2.444 1.00 94.19 164 TYR A CA 1
ATOM 1309 C C . TYR A 1 164 ? 8.856 6.490 1.717 1.00 94.19 164 TYR A C 1
ATOM 1311 O O . TYR A 1 164 ? 9.823 5.970 2.272 1.00 94.19 164 TYR A O 1
ATOM 1319 N N . LEU A 1 165 ? 8.521 6.206 0.456 1.00 91.06 165 LEU A N 1
ATOM 1320 C CA . LEU A 1 165 ? 9.300 5.292 -0.393 1.00 91.06 165 LEU A CA 1
ATOM 1321 C C . LEU A 1 165 ? 10.765 5.741 -0.513 1.00 91.06 165 LEU A C 1
ATOM 1323 O O . LEU A 1 165 ? 11.674 4.911 -0.504 1.00 91.06 165 LEU A O 1
ATOM 1327 N N . ASP A 1 166 ? 11.006 7.055 -0.482 1.00 88.19 166 ASP A N 1
ATOM 1328 C CA . ASP A 1 166 ? 12.334 7.675 -0.456 1.00 88.19 166 ASP A CA 1
ATOM 1329 C C . ASP A 1 166 ? 13.253 7.125 0.650 1.00 88.19 166 ASP A C 1
ATOM 1331 O O . ASP A 1 166 ? 14.465 7.010 0.457 1.00 88.19 166 ASP A O 1
ATOM 1335 N N . THR A 1 167 ? 12.702 6.781 1.820 1.00 89.50 167 THR A N 1
ATOM 1336 C CA . THR A 1 167 ? 13.490 6.271 2.957 1.00 89.50 167 THR A CA 1
ATOM 1337 C C . THR A 1 167 ? 13.717 4.763 2.880 1.00 89.50 167 THR A C 1
ATOM 1339 O O . THR A 1 167 ? 14.661 4.252 3.493 1.00 89.50 167 THR A O 1
ATOM 1342 N N . LEU A 1 168 ? 12.887 4.062 2.104 1.00 89.56 168 LEU A N 1
ATOM 1343 C CA . LEU A 1 168 ? 12.994 2.629 1.853 1.00 89.56 168 LEU A CA 1
ATOM 1344 C C . LEU A 1 168 ? 13.944 2.310 0.701 1.00 89.56 168 LEU A C 1
ATOM 1346 O O . LEU A 1 168 ? 14.519 1.223 0.700 1.00 89.56 168 LEU A O 1
ATOM 1350 N N . LEU A 1 169 ? 14.153 3.252 -0.227 1.00 85.94 169 LEU A N 1
ATOM 1351 C CA . LEU A 1 169 ? 14.975 3.087 -1.431 1.00 85.94 169 LEU A CA 1
ATOM 1352 C C . LEU A 1 169 ? 16.315 2.394 -1.170 1.00 85.94 169 LEU A C 1
ATOM 1354 O O . LEU A 1 169 ? 16.636 1.429 -1.845 1.00 85.94 169 LEU A O 1
ATOM 1358 N N . LYS A 1 170 ? 17.063 2.803 -0.139 1.00 89.00 170 LYS A N 1
ATOM 1359 C CA . LYS A 1 170 ? 18.366 2.193 0.192 1.00 89.00 170 LYS A CA 1
ATOM 1360 C C . LYS A 1 170 ? 18.316 0.687 0.489 1.00 89.00 170 LYS A C 1
ATOM 1362 O O . LYS A 1 170 ? 19.351 0.035 0.462 1.00 89.00 170 LYS A O 1
ATOM 1367 N N . PHE A 1 171 ? 17.142 0.158 0.824 1.00 89.62 171 PHE A N 1
ATOM 1368 C CA . PHE A 1 171 ? 16.921 -1.258 1.107 1.00 89.62 171 PHE A CA 1
ATOM 1369 C C . PHE A 1 171 ? 16.269 -1.989 -0.065 1.00 89.62 171 PHE A C 1
ATOM 1371 O O . PHE A 1 171 ? 16.572 -3.155 -0.290 1.00 89.62 171 PHE A O 1
ATOM 1378 N N . ILE A 1 172 ? 15.349 -1.324 -0.769 1.00 89.62 172 ILE A N 1
ATOM 1379 C CA . ILE A 1 172 ? 14.515 -1.961 -1.795 1.00 89.62 172 ILE A CA 1
ATOM 1380 C C . ILE A 1 172 ? 15.057 -1.756 -3.213 1.00 89.62 172 ILE A C 1
ATOM 1382 O O . ILE A 1 172 ? 14.841 -2.613 -4.048 1.00 89.62 172 ILE A O 1
ATOM 1386 N N . ASP A 1 173 ? 15.775 -0.669 -3.490 1.00 88.69 173 ASP A N 1
ATOM 1387 C CA . ASP A 1 173 ? 16.464 -0.408 -4.763 1.00 88.69 173 ASP A CA 1
ATOM 1388 C C . ASP A 1 173 ? 17.779 0.352 -4.475 1.00 88.69 173 ASP A C 1
ATOM 1390 O O . ASP A 1 173 ? 17.847 1.578 -4.639 1.00 88.69 173 ASP A O 1
ATOM 1394 N N . PRO A 1 174 ? 18.837 -0.338 -3.993 1.00 86.56 174 PRO A N 1
ATOM 1395 C CA . PRO A 1 174 ? 20.118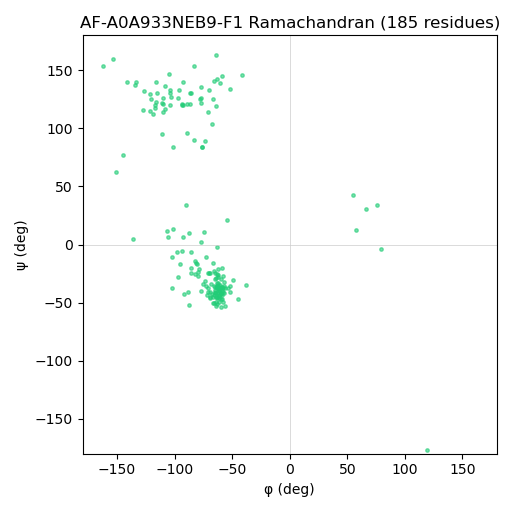 0.299 -3.671 1.00 86.56 174 PRO A CA 1
ATOM 1396 C C . PRO A 1 174 ? 20.737 1.035 -4.868 1.00 86.56 174 PRO A C 1
ATOM 1398 O O . PRO A 1 174 ? 21.312 2.112 -4.710 1.00 86.56 174 PRO A O 1
ATOM 1401 N N . THR A 1 175 ? 20.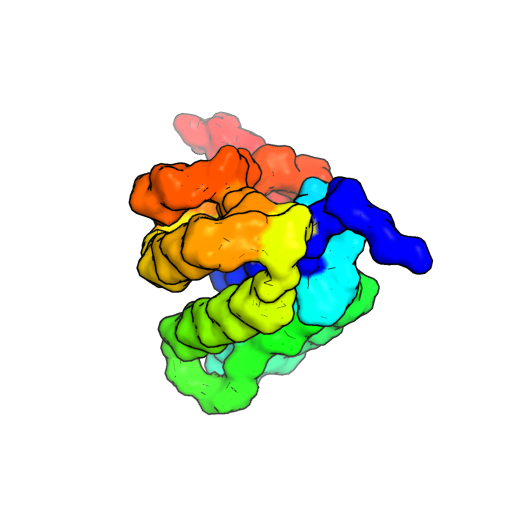565 0.495 -6.076 1.00 84.31 175 THR A N 1
ATOM 1402 C CA . THR A 1 175 ? 21.034 1.113 -7.321 1.00 84.31 175 THR A CA 1
ATOM 1403 C C . THR A 1 175 ? 20.290 2.419 -7.596 1.00 84.31 175 THR A C 1
ATOM 1405 O O . THR A 1 175 ? 20.913 3.463 -7.802 1.00 84.31 175 THR A O 1
ATOM 1408 N N . GLY A 1 176 ? 18.956 2.403 -7.542 1.00 80.75 176 GLY A N 1
ATOM 1409 C CA . GLY A 1 176 ? 18.123 3.598 -7.679 1.00 80.75 176 GLY A CA 1
ATOM 1410 C C . GLY A 1 176 ? 18.401 4.642 -6.597 1.00 80.75 176 GLY A C 1
ATOM 1411 O O . GLY A 1 176 ? 18.401 5.844 -6.883 1.00 80.75 176 GLY A O 1
ATOM 1412 N N . TYR A 1 177 ? 18.717 4.203 -5.376 1.00 83.62 177 TYR A N 1
ATOM 1413 C CA . TYR A 1 177 ? 19.125 5.080 -4.283 1.00 83.62 177 TYR A CA 1
ATOM 1414 C C . TYR A 1 177 ? 20.417 5.842 -4.609 1.00 83.62 177 TYR A C 1
ATOM 1416 O O . TYR A 1 177 ? 20.433 7.072 -4.505 1.00 83.62 177 TYR A O 1
ATOM 1424 N N . GLU A 1 178 ? 21.469 5.166 -5.076 1.00 84.19 178 GLU A N 1
ATOM 1425 C CA . GLU A 1 178 ? 22.722 5.830 -5.467 1.00 84.19 178 GLU A CA 1
ATOM 1426 C C . GLU A 1 178 ? 22.536 6.769 -6.672 1.00 84.19 178 GLU A C 1
ATOM 1428 O O . GLU A 1 178 ? 23.003 7.913 -6.654 1.00 84.19 178 GLU A O 1
ATOM 1433 N N . LEU A 1 179 ? 21.748 6.362 -7.675 1.00 80.56 179 LEU A N 1
ATOM 1434 C CA . LEU A 1 179 ? 21.396 7.226 -8.811 1.00 80.56 179 LEU A CA 1
ATOM 1435 C C . LEU A 1 179 ? 20.671 8.508 -8.365 1.00 80.56 179 LEU A C 1
ATOM 1437 O O . LEU A 1 179 ? 20.911 9.590 -8.912 1.00 80.56 179 LEU A O 1
ATOM 1441 N N . SER A 1 180 ? 19.806 8.416 -7.350 1.00 76.06 180 SER A N 1
ATOM 1442 C CA . SER A 1 180 ? 19.084 9.572 -6.806 1.00 76.06 180 SER A CA 1
ATOM 1443 C C . SER A 1 180 ? 20.001 10.571 -6.085 1.00 76.06 180 SER A C 1
ATOM 1445 O O . SER A 1 180 ? 19.777 11.781 -6.175 1.00 76.06 180 SER A O 1
ATOM 1447 N N . LYS A 1 181 ? 21.065 10.095 -5.420 1.00 77.56 181 LYS A N 1
ATOM 1448 C CA . LYS A 1 181 ? 22.063 10.956 -4.764 1.00 77.56 181 LYS A CA 1
ATOM 1449 C C . LYS A 1 181 ? 22.878 11.747 -5.778 1.00 77.56 181 LYS A C 1
ATOM 1451 O O . LYS A 1 181 ? 23.092 12.942 -5.588 1.00 77.56 181 LYS A O 1
ATOM 1456 N N . ASN A 1 182 ? 23.291 11.102 -6.867 1.00 71.94 182 ASN A N 1
ATOM 1457 C CA . ASN A 1 182 ? 24.100 11.745 -7.904 1.00 71.94 182 ASN A CA 1
ATOM 1458 C C . ASN A 1 182 ? 23.324 12.854 -8.629 1.00 71.94 182 ASN A C 1
ATOM 1460 O O . ASN A 1 182 ? 23.879 13.916 -8.896 1.00 71.94 182 ASN A O 1
ATOM 1464 N N . LYS A 1 183 ? 22.011 12.681 -8.839 1.00 64.75 183 LYS A N 1
ATOM 1465 C CA . LYS A 1 183 ? 21.145 13.747 -9.379 1.00 64.75 183 LYS A CA 1
ATOM 1466 C C . LYS A 1 183 ? 21.027 14.972 -8.465 1.00 64.75 183 LYS A C 1
ATOM 1468 O O . LYS A 1 183 ? 20.807 16.065 -8.973 1.00 64.75 183 LYS A O 1
ATOM 1473 N N . LYS A 1 184 ? 21.161 14.809 -7.144 1.00 60.72 184 LYS A N 1
ATOM 1474 C CA . LYS A 1 184 ? 21.135 15.928 -6.184 1.00 60.72 184 LYS A CA 1
ATOM 1475 C C . LYS A 1 184 ? 22.461 16.683 -6.090 1.00 60.72 184 LYS A C 1
ATOM 1477 O O . LYS A 1 184 ? 22.436 17.831 -5.683 1.00 60.72 184 LYS A O 1
ATOM 1482 N N . LYS A 1 185 ? 23.591 16.061 -6.447 1.00 58.00 185 LYS A N 1
ATOM 1483 C CA . LYS A 1 185 ? 24.912 16.719 -6.460 1.00 58.00 185 LYS A CA 1
ATOM 1484 C C . LYS A 1 185 ? 25.143 17.606 -7.689 1.00 58.00 185 LYS A C 1
ATOM 1486 O O . LYS A 1 185 ? 26.002 18.473 -7.640 1.00 58.00 185 LYS A O 1
ATOM 1491 N N . ASN A 1 186 ? 24.389 17.378 -8.764 1.00 49.69 186 ASN A N 1
ATOM 1492 C CA . ASN A 1 186 ? 24.518 18.096 -10.036 1.00 49.69 186 ASN A CA 1
ATOM 1493 C C . ASN A 1 186 ? 23.445 19.190 -10.230 1.00 49.69 186 ASN A C 1
ATOM 1495 O O . ASN A 1 186 ? 23.243 19.647 -11.354 1.00 49.69 186 ASN A O 1
ATOM 1499 N N . LYS A 1 187 ? 22.723 19.558 -9.167 1.00 46.47 187 LYS A N 1
ATOM 1500 C CA . LYS A 1 187 ? 21.808 20.706 -9.108 1.00 46.47 187 LYS A CA 1
ATOM 1501 C C . LYS A 1 187 ? 22.355 21.710 -8.109 1.00 46.47 187 LYS A C 1
ATOM 1503 O O . LYS A 1 187 ? 22.163 22.913 -8.368 1.00 46.47 187 LYS A O 1
#

Nearest PDB structures (foldseek):
  8grw-assembly1_A  TM=3.838E-01  e=2.575E-01  Spiroplasma melliferum KC3
  7ysz-assembly1_A  TM=3.905E-01  e=2.925E-01  Spiroplasma melliferum KC3
  1rq7-assembly1_A  TM=3.934E-01  e=9.208E-01  Mycobacterium tuberculosis
  5xdv-assembly1_A  TM=4.113E-01  e=1.438E+00  Staphylococcus aureus subsp. aureus MRSA252
  1ofu-assembly1_A  TM=3.515E-01  e=9.208E-01  Pseudomonas aeruginosa

pLDDT: mean 84.08, std 13.55, range [37.47, 97.56]

Secondary structure (DSSP, 8-state):
---TTSPEEEEEEEHHHHSTT-HHHHHHS-HHHHHHHH-TT--GGGEEEEEEPPSGGGHHHHHHHHHHGGGGT-EEEEE-S----HHHHHHHHHHHHHHHHHHT--TT-EEEEEEE---GGGHHHHHHHHHHHHHTT-EEEEEEEE-TTT--HHHHHH-SEEEEHHHHHHHH-HHHHHHHHHHHHT-

Mean predicted aligned error: 6.41 Å